Protein AF-A0A9P5AQC3-F1 (afdb_monomer_lite)

Radius of gyration: 23.46 Å; chains: 1; bounding box: 60×49×49 Å

Structure (mmCIF, N/CA/C/O backbone):
data_AF-A0A9P5AQC3-F1
#
_entry.id   AF-A0A9P5AQC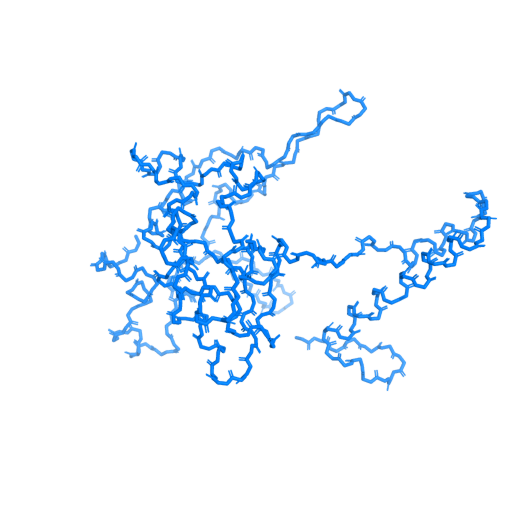3-F1
#
loop_
_atom_site.group_PDB
_atom_site.id
_atom_site.type_symbol
_atom_site.label_atom_id
_atom_site.label_alt_id
_atom_site.label_comp_id
_atom_site.label_asym_id
_atom_site.label_entity_id
_atom_site.label_seq_id
_atom_site.pdbx_PDB_ins_code
_atom_site.Cartn_x
_atom_site.Cartn_y
_atom_site.Cartn_z
_atom_site.occupancy
_atom_site.B_iso_or_equiv
_atom_site.auth_seq_id
_atom_site.auth_comp_id
_atom_site.auth_asym_id
_atom_site.auth_atom_id
_atom_site.pdbx_PDB_model_num
ATOM 1 N N . MET A 1 1 ? 12.345 19.365 4.066 1.00 38.75 1 MET A N 1
ATOM 2 C CA . MET A 1 1 ? 12.654 19.236 2.627 1.00 38.75 1 MET A CA 1
ATOM 3 C C . MET A 1 1 ? 13.799 20.186 2.323 1.00 38.75 1 MET A C 1
ATOM 5 O O . MET A 1 1 ? 13.574 21.384 2.203 1.00 38.75 1 MET A O 1
ATOM 9 N N . GLN A 1 2 ? 15.029 19.683 2.358 1.00 30.75 2 GLN A N 1
ATOM 10 C CA . GLN A 1 2 ? 16.230 20.489 2.152 1.00 30.75 2 GLN A CA 1
ATOM 11 C C . GLN A 1 2 ? 16.646 20.327 0.689 1.00 30.75 2 GLN A C 1
ATOM 13 O O . GLN A 1 2 ? 16.737 19.207 0.195 1.00 30.75 2 GLN A O 1
ATOM 18 N N . ARG A 1 3 ? 16.784 21.454 -0.011 1.00 37.16 3 ARG A N 1
ATOM 19 C CA . ARG A 1 3 ? 17.105 21.517 -1.439 1.00 37.16 3 ARG A CA 1
ATOM 20 C C . ARG A 1 3 ? 18.548 21.051 -1.638 1.00 37.16 3 ARG A C 1
ATOM 22 O O . ARG A 1 3 ? 19.462 21.715 -1.155 1.00 37.16 3 ARG A O 1
ATOM 29 N N . GLY A 1 4 ? 18.742 19.920 -2.311 1.00 35.59 4 GLY A N 1
ATOM 30 C CA . GLY A 1 4 ? 20.059 19.510 -2.790 1.00 35.59 4 GLY A CA 1
ATOM 31 C C . GLY A 1 4 ? 20.468 20.422 -3.942 1.00 35.59 4 GLY A C 1
ATOM 32 O O . GLY A 1 4 ? 19.729 20.551 -4.912 1.00 35.59 4 GLY A O 1
ATOM 33 N N . LEU A 1 5 ? 21.601 21.107 -3.805 1.00 37.06 5 LEU A N 1
ATOM 34 C CA . LEU A 1 5 ? 22.204 21.902 -4.869 1.00 37.06 5 LEU A CA 1
ATOM 35 C C . LEU A 1 5 ? 23.283 21.057 -5.540 1.00 37.06 5 LEU A C 1
ATOM 37 O O . LEU A 1 5 ? 24.304 20.773 -4.918 1.00 37.06 5 LEU A O 1
ATOM 41 N N . VAL A 1 6 ? 23.097 20.738 -6.818 1.00 43.44 6 VAL A N 1
ATOM 42 C CA . VAL A 1 6 ? 24.205 20.412 -7.720 1.00 43.44 6 VAL A CA 1
ATOM 43 C C . VAL A 1 6 ? 24.248 21.523 -8.772 1.00 43.44 6 VAL A C 1
ATOM 45 O O . VAL A 1 6 ? 23.290 21.756 -9.501 1.00 43.44 6 VAL A O 1
ATOM 48 N N . ASN A 1 7 ? 25.345 22.286 -8.795 1.00 48.19 7 ASN A N 1
ATOM 49 C CA . ASN A 1 7 ? 25.661 23.301 -9.814 1.00 48.19 7 ASN A CA 1
ATOM 50 C C . ASN A 1 7 ? 24.643 24.437 -10.046 1.00 48.19 7 ASN A C 1
ATOM 52 O O . ASN A 1 7 ? 24.565 24.981 -11.148 1.00 48.19 7 ASN A O 1
ATOM 56 N N . GLY A 1 8 ? 23.892 24.848 -9.020 1.00 48.72 8 GLY A N 1
ATOM 57 C CA . GLY A 1 8 ? 23.079 26.072 -9.085 1.00 48.72 8 GLY A CA 1
ATOM 58 C C . GLY A 1 8 ? 21.932 26.033 -10.102 1.00 48.72 8 GLY A C 1
ATOM 59 O O . GLY A 1 8 ? 21.366 27.078 -10.417 1.00 48.72 8 GLY A O 1
ATOM 60 N N . LYS A 1 9 ? 21.575 24.846 -10.604 1.00 50.59 9 LYS A N 1
ATOM 61 C CA . LYS A 1 9 ? 20.299 24.603 -11.274 1.00 50.59 9 LYS A CA 1
ATOM 62 C C . LYS A 1 9 ? 19.355 23.994 -10.248 1.00 50.59 9 LYS A C 1
ATOM 64 O O . LYS A 1 9 ? 19.740 23.072 -9.534 1.00 50.59 9 LYS A O 1
ATOM 69 N N . ASP A 1 10 ? 18.150 24.543 -10.143 1.00 52.88 10 ASP A N 1
ATOM 70 C CA . ASP A 1 10 ? 17.102 23.991 -9.289 1.00 52.88 10 ASP A CA 1
ATOM 71 C C . ASP A 1 10 ? 16.848 22.533 -9.698 1.00 52.88 10 ASP A C 1
ATOM 73 O O . ASP A 1 10 ? 16.264 22.268 -10.749 1.00 52.88 10 ASP A O 1
ATOM 77 N N . LEU A 1 11 ? 17.307 21.578 -8.883 1.00 51.78 11 LEU A N 1
ATOM 78 C CA . LEU A 1 11 ? 16.889 20.188 -9.010 1.00 51.78 11 LEU A CA 1
ATOM 79 C C . LEU A 1 11 ? 15.392 20.149 -8.689 1.00 51.78 11 LEU A C 1
ATOM 81 O O . LEU A 1 11 ? 14.955 20.371 -7.557 1.00 51.78 11 LEU A O 1
ATOM 85 N N . TYR A 1 12 ? 14.599 19.986 -9.743 1.00 58.97 12 TYR A N 1
ATOM 86 C CA . TYR A 1 12 ? 13.145 19.974 -9.716 1.00 58.97 12 TYR A CA 1
ATOM 87 C C . TYR A 1 12 ? 12.631 18.839 -8.822 1.00 58.97 12 TYR A C 1
ATOM 89 O O . TYR A 1 12 ? 12.563 17.701 -9.263 1.00 58.97 12 TYR A O 1
ATOM 97 N N . SER A 1 13 ? 12.177 19.151 -7.603 1.00 77.12 13 SER A N 1
ATOM 98 C CA . SER A 1 13 ? 11.573 18.203 -6.640 1.00 77.12 13 SER A CA 1
ATOM 99 C C . SER A 1 13 ? 12.451 16.993 -6.259 1.00 77.12 13 SER A C 1
ATOM 101 O O . SER A 1 13 ? 13.473 16.701 -6.869 1.00 77.12 13 SER A O 1
ATOM 103 N N . ASP A 1 14 ? 12.055 16.274 -5.213 1.00 82.56 14 ASP A N 1
ATOM 104 C CA . ASP A 1 14 ? 12.635 14.972 -4.859 1.00 82.56 14 ASP A CA 1
ATOM 105 C C . ASP A 1 14 ? 12.539 13.963 -6.015 1.00 82.56 14 ASP A C 1
ATOM 107 O O . ASP A 1 14 ? 13.479 13.208 -6.253 1.00 82.56 14 ASP A O 1
ATOM 111 N N . GLN A 1 15 ? 11.456 14.010 -6.796 1.00 83.06 15 GLN A N 1
ATOM 112 C CA . GLN A 1 15 ? 11.284 13.178 -7.988 1.00 83.06 15 GLN A CA 1
ATOM 113 C C . GLN A 1 15 ? 12.374 13.413 -9.042 1.00 83.06 15 GLN A C 1
ATOM 115 O O . GLN A 1 15 ? 12.844 12.453 -9.645 1.00 83.06 15 GLN A O 1
ATOM 120 N N . GLY A 1 16 ? 12.803 14.662 -9.255 1.00 84.69 16 GLY A N 1
ATOM 121 C CA . GLY A 1 16 ? 13.854 14.977 -10.226 1.00 84.69 16 GLY A CA 1
ATOM 122 C C . GLY A 1 16 ? 15.214 14.429 -9.811 1.00 84.69 16 GLY A C 1
ATOM 123 O O . GLY A 1 16 ? 15.943 13.929 -10.661 1.00 84.69 16 GLY A O 1
ATOM 124 N N . ILE A 1 17 ? 15.514 14.438 -8.508 1.00 87.50 17 ILE A N 1
ATOM 125 C CA . ILE A 1 17 ? 16.744 13.842 -7.967 1.00 87.50 17 ILE A CA 1
ATOM 126 C C . ILE A 1 17 ? 16.773 12.336 -8.255 1.00 87.50 17 ILE A C 1
ATOM 128 O O . ILE A 1 17 ? 17.757 11.824 -8.781 1.00 87.50 17 ILE A O 1
ATOM 132 N N . PHE A 1 18 ? 15.685 11.615 -7.962 1.00 89.56 18 PHE A N 1
ATOM 133 C CA . PHE A 1 18 ? 15.623 10.176 -8.243 1.00 89.56 18 PHE A CA 1
ATOM 134 C C . PHE A 1 18 ? 15.619 9.859 -9.742 1.00 89.56 18 PHE A C 1
ATOM 136 O O . PHE A 1 18 ? 16.191 8.847 -10.148 1.00 89.56 18 PHE A O 1
ATOM 143 N N . ALA A 1 19 ? 15.016 10.718 -10.568 1.00 89.31 19 ALA A N 1
ATOM 144 C CA . ALA A 1 19 ? 15.048 10.567 -12.018 1.00 89.31 19 ALA A CA 1
ATOM 145 C C . ALA A 1 19 ? 16.473 10.707 -12.578 1.00 89.31 19 ALA A C 1
ATOM 147 O O . ALA A 1 19 ? 16.850 9.940 -13.461 1.00 89.31 19 ALA A O 1
ATOM 148 N N . GLU A 1 20 ? 17.268 11.642 -12.051 1.00 89.62 20 GLU A N 1
ATOM 149 C CA . GLU A 1 20 ? 18.675 11.813 -12.428 1.00 89.62 20 GLU A CA 1
ATOM 150 C C . GLU A 1 20 ? 19.511 10.594 -12.027 1.00 89.62 20 GLU A C 1
ATOM 152 O O . GLU A 1 20 ? 20.143 9.996 -12.895 1.00 89.62 20 GLU A O 1
ATOM 157 N N . ILE A 1 21 ? 19.409 10.142 -10.770 1.00 91.56 21 ILE A N 1
ATOM 158 C CA . ILE A 1 21 ? 20.105 8.936 -10.282 1.00 91.56 21 ILE A CA 1
ATOM 159 C C . ILE A 1 21 ? 19.787 7.721 -11.166 1.00 91.56 21 ILE A C 1
ATOM 161 O O . ILE A 1 21 ? 20.685 6.986 -11.581 1.00 91.56 21 ILE A O 1
ATOM 165 N N . PHE A 1 22 ? 18.506 7.507 -11.486 1.00 93.44 22 PHE A N 1
ATOM 166 C CA . PHE A 1 22 ? 18.095 6.401 -12.349 1.00 93.44 22 PHE A CA 1
ATOM 167 C C . PHE A 1 22 ? 18.656 6.544 -13.772 1.00 93.44 22 PHE A C 1
ATOM 169 O O . PHE A 1 22 ? 19.142 5.568 -14.346 1.00 93.44 22 PHE A O 1
ATOM 176 N N . ALA A 1 23 ? 18.627 7.752 -14.342 1.00 92.94 23 ALA A N 1
ATOM 177 C CA . ALA A 1 23 ? 19.137 8.010 -15.683 1.00 92.94 23 ALA A CA 1
ATOM 178 C C . ALA A 1 23 ? 20.654 7.790 -15.783 1.00 92.94 23 ALA A C 1
ATOM 180 O O . ALA A 1 23 ? 21.109 7.133 -16.721 1.00 92.94 23 ALA A O 1
ATOM 181 N N . GLU A 1 24 ? 21.434 8.301 -14.829 1.00 93.38 24 GLU A N 1
ATOM 182 C CA . GLU A 1 24 ? 22.888 8.115 -14.784 1.00 93.38 24 GLU A CA 1
ATOM 183 C C . GLU A 1 24 ? 23.258 6.629 -14.687 1.00 93.38 24 GLU A C 1
ATOM 185 O O . GLU A 1 24 ? 24.080 6.141 -15.471 1.00 93.38 24 GLU A O 1
ATOM 190 N N . GLN A 1 25 ? 22.572 5.882 -13.816 1.00 94.69 25 GLN A N 1
ATOM 191 C CA . GLN A 1 25 ? 22.734 4.434 -13.704 1.00 94.69 25 GLN A CA 1
ATOM 192 C C . GLN A 1 25 ? 22.411 3.706 -15.017 1.00 94.69 25 GLN A C 1
ATOM 194 O O . GLN A 1 25 ? 23.167 2.833 -15.445 1.00 94.69 25 GLN A O 1
ATOM 199 N N . GLU A 1 26 ? 21.306 4.034 -15.693 1.00 94.88 26 GLU A N 1
ATOM 200 C CA . GLU A 1 26 ? 20.937 3.356 -16.944 1.00 94.88 26 GLU A CA 1
ATOM 201 C C . GLU A 1 26 ? 21.862 3.715 -18.115 1.00 94.88 26 GLU A C 1
ATOM 203 O O . GLU A 1 26 ? 22.153 2.857 -18.958 1.00 94.88 26 GLU A O 1
ATOM 208 N N . ILE A 1 27 ? 22.394 4.942 -18.153 1.00 93.56 27 ILE A N 1
ATOM 209 C CA . ILE A 1 27 ? 23.450 5.328 -19.099 1.00 93.56 27 ILE A CA 1
ATOM 210 C C . ILE A 1 27 ? 24.692 4.461 -18.872 1.00 93.56 27 ILE A C 1
ATOM 212 O O . ILE A 1 27 ? 25.219 3.897 -19.837 1.00 93.56 27 ILE A O 1
ATOM 216 N N . TRP A 1 28 ? 25.116 4.303 -17.616 1.00 92.50 28 TRP A N 1
ATOM 217 C CA . TRP A 1 28 ? 26.237 3.445 -17.239 1.00 92.50 28 TRP A CA 1
ATOM 218 C C . TRP A 1 28 ? 25.998 1.975 -17.610 1.00 92.50 28 TRP A C 1
ATOM 220 O O . TRP A 1 28 ? 26.812 1.367 -18.308 1.00 92.50 28 TRP A O 1
ATOM 230 N N . ARG A 1 29 ? 24.844 1.403 -17.245 1.00 92.31 29 ARG A N 1
ATOM 231 C CA . ARG A 1 29 ? 24.478 0.015 -17.583 1.00 92.31 29 ARG A CA 1
ATOM 232 C C . ARG A 1 29 ? 24.427 -0.228 -19.089 1.00 92.31 29 ARG A C 1
ATOM 234 O O . ARG A 1 29 ? 24.832 -1.296 -19.548 1.00 92.31 29 ARG A O 1
ATOM 241 N N . ARG A 1 30 ? 23.939 0.735 -19.878 1.00 92.75 30 ARG A N 1
ATOM 242 C CA . ARG A 1 30 ? 23.967 0.646 -21.345 1.00 92.75 30 ARG A CA 1
ATOM 243 C C . ARG A 1 30 ? 25.399 0.637 -21.868 1.00 92.75 30 ARG A C 1
ATOM 245 O O . ARG A 1 30 ? 25.725 -0.242 -22.659 1.00 92.75 30 ARG A O 1
ATOM 252 N N . TRP A 1 31 ? 26.248 1.546 -21.388 1.00 90.88 31 TRP A N 1
ATOM 253 C CA . TRP A 1 31 ? 27.660 1.573 -21.768 1.00 90.88 31 TRP A CA 1
ATOM 254 C C . TRP A 1 31 ? 28.350 0.235 -21.459 1.00 90.88 31 TRP A C 1
ATOM 256 O O . TRP A 1 31 ? 29.049 -0.303 -22.314 1.00 90.88 31 TRP A O 1
ATOM 266 N N . LEU A 1 32 ? 28.073 -0.372 -20.300 1.00 89.94 32 LEU A N 1
ATOM 267 C CA . LEU A 1 32 ? 28.586 -1.701 -19.948 1.00 89.94 32 LEU A CA 1
ATOM 268 C C . LEU A 1 32 ? 28.126 -2.822 -20.885 1.00 89.94 32 LEU A C 1
ATOM 270 O O . LEU A 1 32 ? 28.884 -3.757 -21.121 1.00 89.94 32 LEU A O 1
ATOM 274 N N . ARG A 1 33 ? 26.895 -2.763 -21.406 1.00 89.44 33 ARG A N 1
ATOM 275 C CA . ARG A 1 33 ? 26.392 -3.760 -22.367 1.00 89.44 33 ARG A CA 1
ATOM 276 C C . ARG A 1 33 ? 27.048 -3.626 -23.740 1.00 89.44 33 ARG A C 1
ATOM 278 O O . ARG A 1 33 ? 27.231 -4.626 -24.424 1.00 89.44 33 ARG A O 1
ATOM 285 N N . GLU A 1 34 ? 27.376 -2.403 -24.143 1.00 89.50 34 GLU A N 1
ATOM 286 C CA . GLU A 1 34 ? 27.960 -2.097 -25.455 1.00 89.50 34 GLU A CA 1
ATOM 287 C C . GLU A 1 34 ? 29.480 -2.308 -25.497 1.00 89.50 34 GLU A C 1
ATOM 289 O O . GLU A 1 34 ? 30.046 -2.515 -26.570 1.00 89.50 34 GLU A O 1
ATOM 294 N N . ASN A 1 35 ? 30.147 -2.289 -24.342 1.00 84.38 35 ASN A N 1
ATOM 295 C CA . ASN A 1 35 ? 31.597 -2.399 -24.242 1.00 84.38 35 ASN A CA 1
ATOM 296 C C . ASN A 1 35 ? 32.004 -3.727 -23.591 1.00 84.38 35 ASN A C 1
ATOM 298 O O . ASN A 1 35 ? 31.508 -4.105 -22.534 1.00 84.38 35 ASN A O 1
ATOM 302 N N . ILE A 1 36 ? 32.970 -4.433 -24.184 1.00 75.00 36 ILE A N 1
ATOM 303 C CA . ILE A 1 36 ? 33.607 -5.586 -23.532 1.00 75.00 36 ILE A CA 1
ATOM 304 C C . ILE A 1 36 ? 34.567 -5.038 -22.471 1.00 75.00 36 ILE A C 1
ATOM 306 O O . ILE A 1 36 ? 35.721 -4.729 -22.769 1.00 75.00 36 ILE A O 1
ATOM 310 N N . VAL A 1 37 ? 34.090 -4.880 -21.236 1.00 73.81 37 VAL A N 1
ATOM 311 C CA . VAL A 1 37 ? 34.895 -4.309 -20.147 1.00 73.81 37 VAL A CA 1
ATOM 312 C C . VAL A 1 37 ? 35.571 -5.405 -19.326 1.00 73.81 37 VAL A C 1
ATOM 314 O O . VAL A 1 37 ? 34.938 -6.353 -18.858 1.00 73.81 37 VAL A O 1
ATOM 317 N N . SER A 1 38 ? 36.881 -5.266 -19.116 1.00 73.44 38 SER A N 1
ATOM 318 C CA . SER A 1 38 ? 37.618 -6.104 -18.172 1.00 73.44 38 SER A CA 1
ATOM 319 C C . SER A 1 38 ? 37.330 -5.646 -16.745 1.00 73.44 38 SER A C 1
ATOM 321 O O . SER A 1 38 ? 37.750 -4.564 -16.346 1.00 73.44 38 SER A O 1
ATOM 323 N N . ARG A 1 39 ? 36.716 -6.511 -15.930 1.00 70.50 39 ARG A N 1
ATOM 324 C CA . ARG A 1 39 ? 36.501 -6.283 -14.483 1.00 70.50 39 ARG A CA 1
ATOM 325 C C . ARG A 1 39 ? 37.794 -6.156 -13.655 1.00 70.50 39 ARG A C 1
ATOM 327 O O . ARG A 1 39 ? 37.731 -6.083 -12.439 1.00 70.50 39 ARG A O 1
ATOM 334 N N . LYS A 1 40 ? 38.975 -6.215 -14.282 1.00 73.62 40 LYS A N 1
ATOM 335 C CA . LYS A 1 40 ? 40.278 -6.014 -13.620 1.00 73.62 40 LYS A CA 1
ATOM 336 C C . LYS A 1 40 ? 40.786 -4.572 -13.724 1.00 73.62 40 LYS A C 1
ATOM 338 O O . LYS A 1 40 ? 41.859 -4.277 -13.201 1.00 73.62 40 LYS A O 1
ATOM 343 N N . ASP A 1 41 ? 40.073 -3.705 -14.440 1.00 79.00 41 ASP A N 1
ATOM 344 C CA . ASP A 1 41 ? 40.413 -2.291 -14.550 1.00 79.00 41 ASP A CA 1
ATOM 345 C C . ASP A 1 41 ? 39.931 -1.531 -13.307 1.00 79.00 41 ASP A C 1
ATOM 347 O O . ASP A 1 41 ? 38.750 -1.545 -12.981 1.00 79.00 41 ASP A O 1
ATOM 351 N N . LYS A 1 42 ? 40.833 -0.827 -12.621 1.00 78.19 42 LYS A N 1
ATOM 352 C CA . LYS A 1 42 ? 40.477 -0.031 -11.436 1.00 78.19 42 LYS A CA 1
ATOM 353 C C . LYS A 1 42 ? 39.516 1.117 -11.755 1.00 78.19 42 LYS A C 1
ATOM 355 O O . LYS A 1 42 ? 38.791 1.557 -10.870 1.00 78.19 42 LYS A O 1
ATOM 360 N N . SER A 1 43 ? 39.521 1.619 -12.991 1.00 79.81 43 SER A N 1
ATOM 361 C CA . SER A 1 43 ? 38.566 2.644 -13.420 1.00 79.81 43 SER A CA 1
ATOM 362 C C . SER A 1 43 ? 37.141 2.097 -13.491 1.00 79.81 43 SER A C 1
ATOM 364 O O . SER A 1 43 ? 36.207 2.829 -13.177 1.00 79.81 43 SER A O 1
ATOM 366 N N . PHE A 1 44 ? 36.976 0.805 -13.804 1.00 84.62 44 PHE A N 1
ATOM 367 C CA . PHE A 1 44 ? 35.678 0.140 -13.745 1.00 84.62 44 PHE A CA 1
ATOM 368 C C . PHE A 1 44 ? 35.138 0.137 -12.317 1.00 84.62 44 PHE A C 1
ATOM 370 O O . PHE A 1 44 ? 33.994 0.525 -12.135 1.00 84.62 44 PHE A O 1
ATOM 377 N N . ASP A 1 45 ? 35.941 -0.232 -11.314 1.00 83.38 45 ASP A N 1
ATOM 378 C CA . ASP A 1 45 ? 35.470 -0.306 -9.922 1.00 83.38 45 ASP A CA 1
ATOM 379 C C . ASP A 1 45 ? 34.975 1.053 -9.403 1.00 83.38 45 ASP A C 1
ATOM 381 O O . ASP A 1 45 ? 33.932 1.125 -8.755 1.00 83.38 45 ASP A O 1
ATOM 385 N N . VAL A 1 46 ? 35.687 2.138 -9.732 1.00 83.44 46 VAL A N 1
ATOM 386 C CA . VAL A 1 46 ? 35.289 3.505 -9.356 1.00 83.44 46 VAL A CA 1
ATOM 387 C C . VAL A 1 46 ? 33.997 3.908 -10.065 1.00 83.44 46 VAL A C 1
ATOM 389 O O . VAL A 1 46 ? 33.024 4.261 -9.409 1.00 83.44 46 VAL A O 1
ATOM 392 N N . MET A 1 47 ? 33.947 3.786 -11.395 1.00 84.75 47 MET A N 1
ATOM 393 C CA . MET A 1 47 ? 32.753 4.151 -12.167 1.00 84.75 47 MET A CA 1
ATOM 394 C C . MET A 1 47 ? 31.541 3.292 -11.791 1.00 84.75 47 MET A C 1
ATOM 396 O O . MET A 1 47 ? 30.420 3.784 -11.742 1.00 84.75 47 MET A O 1
ATOM 400 N N . HIS A 1 48 ? 31.758 2.011 -11.497 1.00 87.38 48 HIS A N 1
ATOM 401 C CA . HIS A 1 48 ? 30.701 1.114 -11.061 1.00 87.38 48 HIS A CA 1
ATOM 402 C C . HIS A 1 48 ? 30.161 1.531 -9.693 1.00 87.38 48 HIS A C 1
ATOM 404 O O . HIS A 1 48 ? 28.951 1.609 -9.536 1.00 87.38 48 HIS A O 1
ATOM 410 N N . SER A 1 49 ? 31.030 1.867 -8.736 1.00 86.88 49 SER A N 1
ATOM 411 C CA . SER A 1 49 ? 30.611 2.363 -7.419 1.00 86.88 49 SER A CA 1
ATOM 412 C C . SER A 1 49 ? 29.868 3.702 -7.482 1.00 86.88 49 SER A C 1
ATOM 414 O O . SER A 1 49 ? 29.007 3.945 -6.641 1.00 86.88 49 SER A O 1
ATOM 416 N N . ASP A 1 50 ? 30.207 4.568 -8.438 1.00 88.88 50 ASP A N 1
ATOM 417 C CA . ASP A 1 50 ? 29.622 5.909 -8.555 1.00 88.88 50 ASP A CA 1
ATOM 418 C C . ASP A 1 50 ? 28.295 5.923 -9.332 1.00 88.88 50 ASP A C 1
ATOM 420 O O . ASP A 1 50 ? 27.537 6.885 -9.225 1.00 88.88 50 ASP A O 1
ATOM 424 N N . PHE A 1 51 ? 28.002 4.883 -10.122 1.00 91.75 51 PHE A N 1
ATOM 425 C CA . PHE A 1 51 ? 26.829 4.862 -11.003 1.00 91.75 51 PHE A CA 1
ATOM 426 C C . PHE A 1 51 ? 25.927 3.630 -10.860 1.00 91.75 51 PHE A C 1
ATOM 428 O O . PHE A 1 51 ? 24.820 3.650 -11.389 1.00 91.75 51 PHE A O 1
ATOM 435 N N . GLU A 1 52 ? 26.329 2.562 -10.165 1.00 92.62 52 GLU A N 1
ATOM 436 C CA . GLU A 1 52 ? 25.467 1.402 -9.891 1.00 92.62 52 GLU A CA 1
ATOM 437 C C . GLU A 1 52 ? 24.890 1.475 -8.472 1.00 92.62 52 GLU A C 1
ATOM 439 O O . GLU A 1 52 ? 25.533 1.110 -7.491 1.00 92.62 52 GLU A O 1
ATOM 444 N N . TYR A 1 53 ? 23.636 1.920 -8.379 1.00 91.69 53 TYR A N 1
ATOM 445 C CA . TYR A 1 53 ? 22.912 2.090 -7.117 1.00 91.69 53 TYR A CA 1
ATOM 446 C C . TYR A 1 53 ? 21.906 0.967 -6.846 1.00 91.69 53 TYR A C 1
ATOM 448 O O . TYR A 1 53 ? 21.202 1.001 -5.836 1.00 91.69 53 TYR A O 1
ATOM 456 N N . HIS A 1 54 ? 21.796 -0.009 -7.753 1.00 91.19 54 HIS A N 1
ATOM 457 C CA . HIS A 1 54 ? 20.786 -1.064 -7.722 1.00 91.19 54 HIS A CA 1
ATOM 458 C C . HIS A 1 54 ? 19.343 -0.536 -7.655 1.00 91.19 54 HIS A C 1
ATOM 460 O O . HIS A 1 54 ? 18.444 -1.207 -7.149 1.00 91.19 54 HIS A O 1
ATOM 466 N N . VAL A 1 55 ? 19.103 0.655 -8.210 1.00 92.00 55 VAL A N 1
ATOM 467 C CA . VAL A 1 55 ? 17.762 1.240 -8.313 1.00 92.00 55 VAL A CA 1
ATOM 468 C C . VAL A 1 55 ? 17.032 0.619 -9.505 1.00 92.00 55 VAL A C 1
ATOM 470 O O . VAL A 1 55 ? 17.625 0.364 -10.557 1.00 92.00 55 VAL A O 1
ATOM 473 N N . GLY A 1 56 ? 15.736 0.365 -9.352 1.00 91.44 56 GLY A N 1
ATOM 474 C CA . GLY A 1 56 ? 14.871 -0.164 -10.402 1.00 91.44 56 GLY A CA 1
ATOM 475 C C . GLY A 1 56 ? 13.498 0.497 -10.384 1.00 91.44 56 GLY A C 1
ATOM 476 O O . GLY A 1 56 ? 13.154 1.203 -9.436 1.00 91.44 56 GLY A O 1
ATOM 477 N N . LEU A 1 57 ? 12.725 0.255 -11.442 1.00 91.88 57 LEU A N 1
ATOM 478 C CA . LEU A 1 57 ? 11.328 0.670 -11.541 1.00 91.88 57 LEU A CA 1
ATOM 479 C C . LEU A 1 57 ? 10.417 -0.553 -11.428 1.00 91.88 57 LEU A C 1
ATOM 481 O O . LEU A 1 57 ? 10.723 -1.617 -11.969 1.00 91.88 57 LEU A O 1
ATOM 485 N N . ASP A 1 58 ? 9.286 -0.375 -10.754 1.00 93.44 58 ASP A N 1
ATOM 486 C CA . ASP A 1 58 ? 8.215 -1.367 -10.681 1.00 93.44 58 ASP A CA 1
ATOM 487 C C . ASP A 1 58 ? 7.353 -1.299 -11.949 1.00 93.44 58 ASP A C 1
ATOM 489 O O . ASP A 1 58 ? 6.285 -0.695 -11.975 1.00 93.44 58 ASP A O 1
ATOM 493 N N . TYR A 1 59 ? 7.865 -1.870 -13.041 1.00 91.25 59 TYR A N 1
ATOM 494 C CA . TYR A 1 59 ? 7.218 -1.799 -14.358 1.00 91.25 59 TYR A CA 1
ATOM 495 C C . TYR A 1 59 ? 5.854 -2.491 -14.426 1.00 91.25 59 TYR A C 1
ATOM 497 O O . TYR A 1 59 ? 5.058 -2.156 -15.298 1.00 91.25 59 TYR A O 1
ATOM 505 N N . PHE A 1 60 ? 5.600 -3.454 -13.539 1.00 91.38 60 PHE A N 1
ATOM 506 C CA . PHE A 1 60 ? 4.354 -4.220 -13.505 1.00 91.38 60 PHE A CA 1
ATOM 507 C C . PHE A 1 60 ? 3.395 -3.736 -12.415 1.00 91.38 60 PHE A C 1
ATOM 509 O O . PHE A 1 60 ? 2.321 -4.306 -12.276 1.00 91.38 60 PHE A O 1
ATOM 516 N N . GLN A 1 61 ? 3.770 -2.690 -11.666 1.00 92.19 61 GLN A N 1
ATOM 517 C CA . GLN A 1 61 ? 2.955 -2.104 -10.599 1.00 92.19 61 GLN A CA 1
ATOM 518 C C . GLN A 1 61 ? 2.560 -3.126 -9.514 1.00 92.19 61 GLN A C 1
ATOM 520 O O . GLN A 1 61 ? 1.516 -2.990 -8.883 1.00 92.19 61 GLN A O 1
ATOM 525 N N . ASN A 1 62 ? 3.383 -4.153 -9.272 1.00 90.88 62 ASN A N 1
ATOM 526 C CA . ASN A 1 62 ? 3.082 -5.198 -8.281 1.00 90.88 62 ASN A CA 1
ATOM 527 C C . ASN A 1 62 ? 3.321 -4.719 -6.840 1.00 90.88 62 ASN A C 1
ATOM 529 O O . ASN A 1 62 ? 2.789 -5.281 -5.886 1.00 90.88 62 ASN A O 1
ATOM 533 N N . LEU A 1 63 ? 4.132 -3.678 -6.653 1.00 91.94 63 LEU A N 1
ATOM 534 C CA . LEU A 1 63 ? 4.418 -3.093 -5.347 1.00 91.94 63 LEU A CA 1
ATOM 535 C C . LEU A 1 63 ? 3.691 -1.762 -5.170 1.00 91.94 63 LEU A C 1
ATOM 537 O O . LEU A 1 63 ? 3.094 -1.529 -4.117 1.00 91.94 63 LEU A O 1
ATOM 541 N N . PHE A 1 64 ? 3.737 -0.892 -6.182 1.00 91.75 64 PHE A N 1
ATOM 542 C CA . PHE A 1 64 ? 3.216 0.470 -6.098 1.00 91.75 64 PHE A CA 1
ATOM 543 C C . PHE A 1 64 ? 2.443 0.859 -7.358 1.00 91.75 64 PHE A C 1
ATOM 545 O O . PHE A 1 64 ? 2.998 0.844 -8.453 1.00 91.75 64 PHE A O 1
ATOM 552 N N . ILE A 1 65 ? 1.212 1.352 -7.184 1.00 92.44 65 ILE A N 1
ATOM 553 C CA . ILE A 1 65 ? 0.453 1.987 -8.269 1.00 92.44 65 ILE A CA 1
ATOM 554 C C . ILE A 1 65 ? 0.203 3.480 -7.991 1.00 92.44 65 ILE A C 1
ATOM 556 O O . ILE A 1 65 ? -0.418 3.844 -6.982 1.00 92.44 65 ILE A O 1
ATOM 560 N N . PRO A 1 66 ? 0.691 4.397 -8.844 1.00 90.56 66 PRO A N 1
ATOM 561 C CA . PRO A 1 66 ? 0.326 5.802 -8.785 1.00 90.56 66 PRO A CA 1
ATOM 562 C C . PRO A 1 66 ? -0.944 6.058 -9.602 1.00 90.56 66 PRO A C 1
ATOM 564 O O . PRO A 1 66 ? -0.909 6.122 -10.816 1.00 90.56 66 PRO A O 1
ATOM 567 N N . THR A 1 67 ? -2.059 6.346 -8.936 1.00 89.88 67 THR A N 1
ATOM 568 C CA . THR A 1 67 ? -3.368 6.535 -9.613 1.00 89.88 67 THR A CA 1
ATOM 569 C C . THR A 1 67 ? -3.508 7.821 -10.448 1.00 89.88 67 THR A C 1
ATOM 571 O O . THR A 1 67 ? -4.613 8.181 -10.841 1.00 89.88 67 THR A O 1
ATOM 574 N N . VAL A 1 68 ? -2.429 8.577 -10.678 1.00 88.19 68 VAL A N 1
ATOM 575 C CA . VAL A 1 68 ? -2.474 9.758 -11.557 1.00 88.19 68 VAL A CA 1
ATOM 576 C C . VAL A 1 68 ? -2.536 9.285 -13.008 1.00 88.19 68 VAL A C 1
ATOM 578 O O . VAL A 1 68 ? -1.673 8.524 -13.420 1.00 88.19 68 VAL A O 1
ATOM 581 N N . PHE A 1 69 ? -3.541 9.735 -13.763 1.00 86.88 69 PHE A N 1
ATOM 582 C CA . PHE A 1 69 ? -3.912 9.220 -15.095 1.00 86.88 69 PHE A CA 1
ATOM 583 C C . PHE A 1 69 ? -4.522 7.810 -15.134 1.00 86.88 69 PHE A C 1
ATOM 585 O O . PHE A 1 69 ? -4.970 7.400 -16.198 1.00 86.88 69 PHE A O 1
ATOM 592 N N . GLU A 1 70 ? -4.612 7.131 -13.992 1.00 89.38 70 GLU A N 1
ATOM 593 C CA . GLU A 1 70 ? -5.232 5.807 -13.818 1.00 89.38 70 GLU A CA 1
ATOM 594 C C . GLU A 1 70 ? -6.351 5.914 -12.762 1.00 89.38 70 GLU A C 1
ATOM 596 O O . GLU A 1 70 ? -6.566 5.049 -11.911 1.00 89.38 70 GLU A O 1
ATOM 601 N N . GLU A 1 71 ? -7.050 7.057 -12.724 1.00 89.81 71 GLU A N 1
ATOM 602 C CA . GLU A 1 71 ? -8.001 7.344 -11.651 1.00 89.81 71 GLU A CA 1
ATOM 603 C C . GLU A 1 71 ? -9.213 6.412 -11.661 1.00 89.81 71 GLU A C 1
ATOM 605 O O . GLU A 1 71 ? -9.930 6.356 -10.668 1.00 89.81 71 GLU A O 1
ATOM 610 N N . GLN A 1 72 ? -9.534 5.739 -12.756 1.00 90.25 72 GLN A N 1
ATOM 611 C CA . GLN A 1 72 ? -10.757 4.932 -12.860 1.00 90.25 72 GLN A CA 1
ATOM 612 C C . GLN A 1 72 ? -10.468 3.438 -13.012 1.00 90.25 72 GLN A C 1
ATOM 614 O O . GLN A 1 72 ? -11.407 2.638 -12.962 1.00 90.25 72 GLN A O 1
ATOM 619 N N . ASP A 1 73 ? -9.183 3.107 -13.118 1.00 93.31 73 ASP A N 1
ATOM 620 C CA . ASP A 1 73 ? -8.665 1.850 -13.643 1.00 93.31 73 ASP A CA 1
ATOM 621 C C . ASP A 1 73 ? -8.695 0.746 -12.592 1.00 93.31 73 ASP A C 1
ATOM 623 O O . ASP A 1 73 ? -8.944 -0.409 -12.926 1.00 93.31 73 ASP A O 1
ATOM 627 N N . GLY A 1 74 ? -8.556 1.106 -11.314 1.00 94.00 74 GLY A N 1
ATOM 628 C CA . GLY A 1 74 ? -8.651 0.158 -10.215 1.00 94.00 74 GLY A CA 1
ATOM 629 C C . GLY A 1 74 ? -9.812 0.378 -9.256 1.00 94.00 74 GLY A C 1
ATOM 630 O O . GLY A 1 74 ? -10.411 1.457 -9.159 1.00 94.00 74 GLY A O 1
ATOM 631 N N . GLU A 1 75 ? -10.112 -0.682 -8.515 1.00 94.81 75 GLU A N 1
ATOM 632 C CA . GLU A 1 75 ? -11.161 -0.731 -7.503 1.00 94.81 75 GLU A CA 1
ATOM 633 C C . GLU A 1 75 ? -10.726 -1.592 -6.315 1.00 94.81 75 GLU A C 1
ATOM 635 O O . GLU A 1 75 ? -9.917 -2.502 -6.466 1.00 94.81 75 GLU A O 1
ATOM 640 N N . ILE A 1 76 ? -11.277 -1.313 -5.131 1.00 95.88 76 ILE A N 1
ATOM 641 C CA . ILE A 1 76 ? -11.141 -2.214 -3.982 1.00 95.88 76 ILE A CA 1
ATOM 642 C C . ILE A 1 76 ? -12.277 -3.244 -4.006 1.00 95.88 76 ILE A C 1
ATOM 644 O O . ILE A 1 76 ? -13.441 -2.876 -3.803 1.00 95.88 76 ILE A O 1
ATOM 648 N N . ILE A 1 77 ? -11.931 -4.510 -4.252 1.00 96.25 77 ILE A N 1
ATOM 649 C CA . ILE A 1 77 ? -12.860 -5.620 -4.497 1.00 96.25 77 ILE A CA 1
ATOM 650 C C . ILE A 1 77 ? -12.271 -6.958 -4.010 1.00 96.25 77 ILE A C 1
ATOM 652 O O . ILE A 1 77 ? -11.056 -7.132 -3.977 1.00 96.25 77 ILE A O 1
ATOM 656 N N . ALA A 1 78 ? -13.130 -7.898 -3.609 1.00 96.06 78 ALA A N 1
ATOM 657 C CA . ALA A 1 78 ? -12.727 -9.284 -3.365 1.00 96.06 78 ALA A CA 1
ATOM 658 C C . ALA A 1 78 ? -12.523 -10.004 -4.704 1.00 96.06 78 ALA A C 1
ATOM 660 O O . ALA A 1 78 ? -13.365 -9.895 -5.597 1.00 96.06 78 ALA A O 1
ATOM 661 N N . LEU A 1 79 ? -11.423 -10.737 -4.856 1.00 95.81 79 LEU A N 1
ATOM 662 C CA . LEU A 1 79 ? -11.074 -11.385 -6.125 1.00 95.81 79 LEU A CA 1
ATOM 663 C C . LEU A 1 79 ? -11.942 -12.618 -6.419 1.00 95.81 79 LEU A C 1
ATOM 665 O O . LEU A 1 79 ? -12.023 -13.031 -7.572 1.00 95.81 79 LEU A O 1
ATOM 669 N N . SER A 1 80 ? -12.648 -13.145 -5.414 1.00 95.94 80 SER A N 1
ATOM 670 C CA . SER A 1 80 ? -13.716 -14.139 -5.574 1.00 95.94 80 SER A CA 1
ATOM 671 C C . SER A 1 80 ? -15.031 -13.552 -6.124 1.00 95.94 80 SER A C 1
ATOM 673 O O . SER A 1 80 ? -15.921 -14.297 -6.536 1.00 95.94 80 SER A O 1
ATOM 675 N N . ASN A 1 81 ? -15.188 -12.220 -6.179 1.00 96.31 81 ASN A N 1
ATOM 676 C CA . ASN A 1 81 ? -16.415 -11.567 -6.650 1.00 96.31 81 ASN A CA 1
ATOM 677 C C . ASN A 1 81 ? -16.460 -11.429 -8.184 1.00 96.31 81 ASN A C 1
ATOM 679 O O . ASN A 1 81 ? -16.366 -10.326 -8.730 1.00 96.31 81 ASN A O 1
ATOM 683 N N . GLU A 1 82 ? -16.667 -12.546 -8.881 1.00 96.12 82 GLU A N 1
ATOM 684 C CA . GLU A 1 82 ? -16.746 -12.598 -10.350 1.00 96.12 82 GLU A CA 1
ATOM 685 C C . GLU A 1 82 ? -17.801 -11.645 -10.934 1.00 96.12 82 GLU A C 1
ATOM 687 O O . GLU A 1 82 ? -17.567 -11.004 -11.957 1.00 96.12 82 GLU A O 1
ATOM 692 N N . THR A 1 83 ? -18.956 -11.506 -10.270 1.00 96.88 83 THR A N 1
ATOM 693 C CA . THR A 1 83 ? -20.035 -10.616 -10.735 1.00 96.88 83 THR A CA 1
ATOM 694 C C . THR A 1 83 ? -19.603 -9.153 -10.676 1.00 96.88 83 THR A C 1
ATOM 696 O O . THR A 1 83 ? -19.732 -8.438 -11.666 1.00 96.88 83 THR A O 1
ATOM 699 N N . GLY A 1 84 ? -19.025 -8.711 -9.555 1.00 96.44 84 GLY A N 1
ATOM 700 C CA . GLY A 1 84 ? -18.532 -7.340 -9.417 1.00 96.44 84 GLY A CA 1
ATOM 701 C C . GLY A 1 84 ? -17.369 -7.034 -10.365 1.00 96.44 84 GLY A C 1
ATOM 702 O O . GLY A 1 84 ? -17.287 -5.930 -10.904 1.00 96.44 84 GLY A O 1
ATOM 703 N N . ILE A 1 85 ? -16.499 -8.017 -10.622 1.00 97.69 85 ILE A N 1
ATOM 704 C CA . ILE A 1 85 ? -15.431 -7.896 -11.622 1.00 97.69 85 ILE A CA 1
ATOM 705 C C . ILE A 1 85 ? -16.032 -7.727 -13.022 1.00 97.69 85 ILE A C 1
ATOM 707 O O . ILE A 1 85 ? -15.595 -6.845 -13.765 1.00 97.69 85 ILE A O 1
ATOM 711 N N . ALA A 1 86 ? -17.043 -8.521 -13.383 1.00 97.62 86 ALA A N 1
ATOM 712 C CA . ALA A 1 86 ? -17.707 -8.429 -14.680 1.00 97.62 86 ALA A CA 1
ATOM 713 C C . ALA A 1 86 ? -18.400 -7.071 -14.881 1.00 97.62 86 ALA A C 1
ATOM 715 O O . ALA A 1 86 ? -18.158 -6.411 -15.889 1.00 97.62 86 ALA A O 1
ATOM 716 N N . GLU A 1 87 ? -19.177 -6.609 -13.897 1.00 97.69 87 GLU A N 1
ATOM 717 C CA . GLU A 1 87 ? -19.861 -5.308 -13.933 1.00 97.69 87 GLU A CA 1
ATOM 718 C C . GLU A 1 87 ? -18.870 -4.141 -14.060 1.00 97.69 87 GLU A C 1
ATOM 720 O O . GLU A 1 87 ? -19.064 -3.214 -14.853 1.00 97.69 87 GLU A O 1
ATOM 725 N N . LYS A 1 88 ? -17.769 -4.181 -13.300 1.00 97.38 88 LYS A N 1
ATOM 726 C CA . LYS A 1 88 ? -16.740 -3.140 -13.366 1.00 97.38 88 LYS A CA 1
ATOM 727 C C . LYS A 1 88 ? -16.010 -3.161 -14.710 1.00 97.38 88 LYS A C 1
ATOM 729 O O . LYS A 1 88 ? -15.795 -2.088 -15.275 1.00 97.38 88 LYS A O 1
ATOM 734 N N . SER A 1 89 ? -15.685 -4.340 -15.237 1.00 97.88 89 SER A N 1
ATOM 735 C CA . SER A 1 89 ? -15.055 -4.499 -16.556 1.00 97.88 89 SER A CA 1
ATOM 736 C C . SER A 1 89 ? -15.951 -3.949 -17.671 1.00 97.88 89 SER A C 1
ATOM 738 O O . SER A 1 89 ? -15.497 -3.139 -18.480 1.00 97.88 89 SER A O 1
ATOM 740 N N . GLU A 1 90 ? -17.250 -4.265 -17.637 1.00 98.00 90 GLU A N 1
ATOM 741 C CA . GLU A 1 90 ? -18.246 -3.712 -18.563 1.00 98.00 90 GLU A CA 1
ATOM 742 C C . GLU A 1 90 ? -18.300 -2.179 -18.481 1.00 98.00 90 GLU A C 1
ATOM 744 O O . GLU A 1 90 ? -18.260 -1.499 -19.507 1.00 98.00 90 GLU A O 1
ATOM 749 N N . SER A 1 91 ? -18.304 -1.611 -17.268 1.00 97.25 91 SER A N 1
ATOM 750 C CA . SER A 1 91 ? -18.313 -0.152 -17.075 1.00 97.25 91 SER A CA 1
ATOM 751 C C . SER A 1 91 ? -17.066 0.556 -17.626 1.00 97.25 91 SER A C 1
ATOM 753 O O . SER A 1 91 ? -17.129 1.739 -17.963 1.00 97.25 91 SER A O 1
ATOM 755 N N . LEU A 1 92 ? -15.943 -0.163 -17.720 1.00 96.81 92 LEU A N 1
ATOM 756 C CA . LEU A 1 92 ? -14.685 0.307 -18.301 1.00 96.81 92 LEU A CA 1
ATOM 757 C C . LEU A 1 92 ? -14.591 0.028 -19.811 1.00 96.81 92 LEU A C 1
ATOM 759 O O . LEU A 1 92 ? -13.658 0.497 -20.458 1.00 96.81 92 LEU A O 1
ATOM 763 N N . GLY A 1 93 ? -15.552 -0.700 -20.386 1.00 97.75 93 GLY A N 1
ATOM 764 C CA . GLY A 1 93 ? -15.548 -1.076 -21.797 1.00 97.75 93 GLY A CA 1
ATOM 765 C C . GLY A 1 93 ? -14.483 -2.116 -22.149 1.00 97.75 93 GLY A C 1
ATOM 766 O O . GLY A 1 93 ? -13.964 -2.092 -23.265 1.00 97.75 93 GLY A O 1
ATOM 767 N N . ILE A 1 94 ? -14.144 -3.003 -21.209 1.00 97.88 94 ILE A N 1
ATOM 768 C CA . ILE A 1 94 ? -13.179 -4.092 -21.400 1.00 97.88 94 ILE A CA 1
ATOM 769 C C . ILE A 1 94 ? -13.800 -5.447 -21.044 1.00 97.88 94 ILE A C 1
ATOM 771 O O . ILE A 1 94 ? -14.740 -5.528 -20.254 1.00 97.88 94 ILE A O 1
ATOM 775 N N . ASP A 1 95 ? -13.236 -6.522 -21.593 1.00 97.44 95 ASP A N 1
ATOM 776 C CA . ASP A 1 95 ? -13.536 -7.875 -21.123 1.00 97.44 95 ASP A CA 1
ATOM 777 C C . ASP A 1 95 ? -12.986 -8.078 -19.695 1.00 97.44 95 ASP A C 1
ATOM 779 O O . ASP A 1 95 ? -11.996 -7.434 -19.337 1.00 97.44 95 ASP A O 1
ATOM 783 N N . PRO A 1 96 ? -13.571 -8.964 -18.867 1.00 96.81 96 PRO A N 1
ATOM 784 C CA . PRO A 1 96 ? -13.009 -9.315 -17.562 1.00 96.81 96 PRO A CA 1
ATOM 785 C C . PRO A 1 96 ? -11.612 -9.937 -17.680 1.00 96.81 96 PRO A C 1
ATOM 787 O O . PRO A 1 96 ? -11.408 -10.883 -18.441 1.00 96.81 96 PRO A O 1
ATOM 790 N N . ARG A 1 97 ? -10.641 -9.399 -16.926 1.00 95.12 97 ARG A N 1
ATOM 791 C CA . ARG A 1 97 ? -9.218 -9.807 -16.991 1.00 95.12 97 ARG A CA 1
ATOM 792 C C . ARG A 1 97 ? -8.614 -10.237 -15.657 1.00 95.12 97 ARG A C 1
ATOM 794 O O . ARG A 1 97 ? -7.542 -10.832 -15.659 1.00 95.12 97 ARG A O 1
ATOM 801 N N . LEU A 1 98 ? -9.263 -9.905 -14.543 1.00 95.88 98 LEU A N 1
ATOM 802 C CA . LEU A 1 98 ? -8.832 -10.337 -13.216 1.00 95.88 98 LEU A CA 1
ATOM 803 C C . LEU A 1 98 ? -9.188 -11.814 -13.035 1.00 95.88 98 LEU A C 1
ATOM 805 O O . LEU A 1 98 ? -10.348 -12.184 -13.203 1.00 95.88 98 LEU A O 1
ATOM 809 N N . ASP A 1 99 ? -8.192 -12.631 -12.700 1.00 90.56 99 ASP A N 1
ATOM 810 C CA . ASP A 1 99 ? -8.323 -14.083 -12.549 1.00 90.56 99 ASP A CA 1
ATOM 811 C C . ASP A 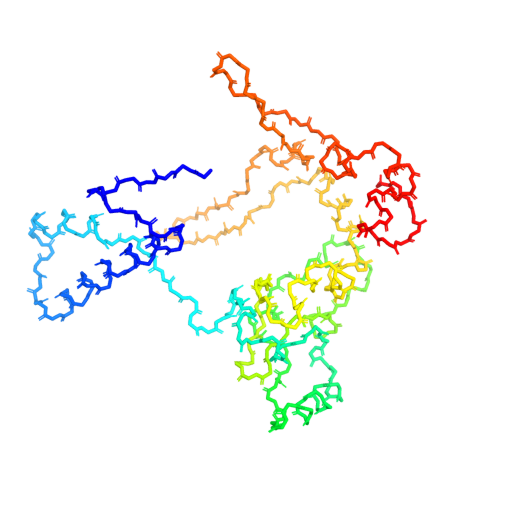1 99 ? -7.804 -14.519 -11.174 1.00 90.56 99 ASP A C 1
ATOM 813 O O . ASP A 1 99 ? -6.643 -14.900 -11.001 1.00 90.56 99 ASP A O 1
ATOM 817 N N . GLY A 1 100 ? -8.677 -14.389 -10.174 1.00 90.94 100 GLY A N 1
ATOM 818 C CA . GLY A 1 100 ? -8.408 -14.787 -8.796 1.00 90.94 100 GLY A CA 1
ATOM 819 C C . GLY A 1 100 ? -7.192 -14.107 -8.158 1.00 90.94 100 GLY A C 1
ATOM 820 O O . GLY A 1 100 ? -6.706 -13.063 -8.595 1.00 90.94 100 GLY A O 1
ATOM 821 N N . VAL A 1 101 ? -6.715 -14.704 -7.064 1.00 93.38 101 VAL A N 1
ATOM 822 C CA . VAL A 1 101 ? -5.557 -14.213 -6.303 1.00 93.38 101 VAL A CA 1
ATOM 823 C C . VAL A 1 101 ? -4.250 -14.691 -6.956 1.00 93.38 101 VAL A C 1
ATOM 825 O O . VAL A 1 101 ? -4.084 -15.912 -7.100 1.00 93.38 101 VAL A O 1
ATOM 828 N N . PRO A 1 102 ? -3.300 -13.789 -7.273 1.00 93.12 102 PRO A N 1
ATOM 829 C CA . PRO A 1 102 ? -1.948 -14.130 -7.715 1.00 93.12 102 PRO A CA 1
ATOM 830 C C . PRO A 1 102 ? -1.217 -15.076 -6.757 1.00 93.12 102 PRO A C 1
ATOM 832 O O . PRO A 1 102 ? -1.433 -15.049 -5.546 1.00 93.12 102 PRO A O 1
ATOM 835 N N . GLU A 1 103 ? -0.328 -15.913 -7.291 1.00 92.12 103 GLU A N 1
ATOM 836 C CA . GLU A 1 103 ? 0.333 -16.976 -6.518 1.00 92.12 103 GLU A CA 1
ATOM 837 C C . GLU A 1 103 ? 1.229 -16.446 -5.387 1.00 92.12 103 GLU A C 1
ATOM 839 O O . GLU A 1 103 ? 1.305 -17.038 -4.311 1.00 92.12 103 GLU A O 1
ATOM 844 N N . ASP A 1 104 ? 1.893 -15.311 -5.592 1.00 89.94 104 ASP A N 1
ATOM 845 C CA . ASP A 1 104 ? 2.720 -14.660 -4.575 1.00 89.94 104 ASP A CA 1
ATOM 846 C C . ASP A 1 104 ? 1.883 -14.158 -3.391 1.00 89.94 104 ASP A C 1
ATOM 848 O O . ASP A 1 104 ? 2.283 -14.328 -2.239 1.00 89.94 104 ASP A O 1
ATOM 852 N N . ILE A 1 105 ? 0.689 -13.620 -3.653 1.00 92.12 105 ILE A N 1
ATOM 853 C CA . ILE A 1 105 ? -0.257 -13.222 -2.605 1.00 92.12 105 ILE A CA 1
ATOM 854 C C . ILE A 1 105 ? -0.844 -14.464 -1.934 1.00 92.12 105 ILE A C 1
ATOM 856 O O . ILE A 1 105 ? -0.826 -14.565 -0.708 1.00 92.12 105 ILE A O 1
ATOM 860 N N . ARG A 1 106 ? -1.296 -15.447 -2.717 1.00 91.81 106 ARG A N 1
ATOM 861 C CA . ARG A 1 106 ? -1.911 -16.688 -2.224 1.00 91.81 106 ARG A CA 1
ATOM 862 C C . ARG A 1 106 ? -0.987 -17.480 -1.299 1.00 91.81 106 ARG A C 1
ATOM 864 O O . ARG A 1 106 ? -1.441 -18.006 -0.289 1.00 91.81 106 ARG A O 1
ATOM 871 N N . SER A 1 107 ? 0.298 -17.554 -1.637 1.00 90.50 107 SER A N 1
ATOM 872 C CA . SER A 1 107 ? 1.319 -18.243 -0.838 1.00 90.50 107 SER A CA 1
ATOM 873 C C . SER A 1 107 ? 1.849 -17.409 0.333 1.00 90.50 107 SER A C 1
ATOM 875 O O . SER A 1 107 ? 2.545 -17.939 1.206 1.00 90.50 107 SER A O 1
ATOM 877 N N . SER A 1 108 ? 1.521 -16.114 0.387 1.00 88.75 108 SER A N 1
ATOM 878 C CA . SER A 1 108 ? 1.917 -15.248 1.491 1.00 88.75 108 SER A CA 1
ATOM 879 C C . SER A 1 108 ? 1.141 -15.571 2.769 1.00 88.75 108 SER A C 1
ATOM 881 O O . SER A 1 108 ? -0.032 -15.949 2.755 1.00 88.75 108 SER A O 1
ATOM 883 N N . MET A 1 109 ? 1.798 -15.386 3.915 1.00 86.19 109 MET A N 1
ATOM 884 C CA . MET A 1 109 ? 1.149 -15.550 5.211 1.00 86.19 109 MET A CA 1
ATOM 885 C C . MET A 1 109 ? 0.034 -14.514 5.380 1.00 86.19 109 MET A C 1
ATOM 887 O O . MET A 1 109 ? 0.301 -13.318 5.503 1.00 86.19 109 MET A O 1
ATOM 891 N N . ASN A 1 110 ? -1.202 -14.995 5.476 1.00 87.19 110 ASN A N 1
ATOM 892 C CA . ASN A 1 110 ? -2.356 -14.173 5.804 1.00 87.19 110 ASN A CA 1
ATOM 893 C C . ASN A 1 110 ? -2.202 -13.573 7.224 1.00 87.19 110 ASN A C 1
ATOM 895 O O . ASN A 1 110 ? -2.101 -14.326 8.202 1.00 87.19 110 ASN A O 1
ATOM 899 N N . PRO A 1 111 ? -2.194 -12.233 7.377 1.00 83.50 111 PRO A N 1
ATOM 900 C CA . PRO A 1 111 ? -2.016 -11.584 8.676 1.00 83.50 111 PRO A CA 1
ATOM 901 C C . PRO A 1 111 ? -3.090 -11.936 9.713 1.00 83.50 111 PRO A C 1
ATOM 903 O O . PRO A 1 111 ? -2.807 -11.887 10.911 1.00 83.50 111 PRO A O 1
ATOM 906 N N . LEU A 1 112 ? -4.299 -12.309 9.280 1.00 86.38 112 LEU A N 1
ATOM 907 C CA . LEU A 1 112 ? -5.404 -12.673 10.171 1.00 86.38 112 LEU A CA 1
ATOM 908 C C . LEU A 1 112 ? -5.234 -14.069 10.795 1.00 86.38 112 LEU A C 1
ATOM 910 O O . LEU A 1 112 ? -5.782 -14.327 11.869 1.00 86.38 112 LEU A O 1
ATOM 914 N N . ASN A 1 113 ? -4.400 -14.932 10.201 1.00 81.69 113 ASN A N 1
ATOM 915 C CA . ASN A 1 113 ? -4.142 -16.297 10.683 1.00 81.69 113 ASN A CA 1
ATOM 916 C C . ASN A 1 113 ? -3.287 -16.339 11.960 1.00 81.69 113 ASN A C 1
ATOM 918 O O . ASN A 1 113 ? -3.113 -17.403 12.553 1.00 81.69 113 ASN A O 1
ATOM 922 N N . ARG A 1 114 ? -2.764 -15.198 12.431 1.00 71.06 114 ARG A N 1
ATOM 923 C CA . ARG A 1 114 ? -1.922 -15.084 13.638 1.00 71.06 114 ARG A CA 1
ATOM 924 C C . ARG A 1 114 ? -2.707 -15.199 14.956 1.00 71.06 114 ARG A C 1
ATOM 926 O O . ARG A 1 114 ? -2.437 -14.467 15.902 1.00 71.06 114 ARG A O 1
ATOM 933 N N . HIS A 1 115 ? -3.693 -16.096 15.020 1.00 64.38 115 HIS A N 1
ATOM 934 C CA . HIS A 1 115 ? -4.638 -16.248 16.138 1.00 64.38 115 HIS A CA 1
ATOM 935 C C . HIS A 1 115 ? -5.455 -14.984 16.454 1.00 64.38 115 HIS A C 1
ATOM 937 O O . HIS A 1 115 ? -5.968 -14.836 17.562 1.00 64.38 115 HIS A O 1
ATOM 943 N N . ILE A 1 116 ? -5.585 -14.077 15.483 1.00 68.94 116 ILE A N 1
ATOM 944 C CA . ILE A 1 116 ? -6.398 -12.865 15.628 1.00 68.94 116 ILE A CA 1
ATOM 945 C C . ILE A 1 116 ? -7.879 -13.229 15.498 1.00 68.94 116 ILE A C 1
ATOM 947 O O . ILE A 1 116 ? -8.708 -12.729 16.254 1.00 68.94 116 ILE A O 1
ATOM 951 N N . LEU A 1 117 ? -8.195 -14.149 14.582 1.00 74.50 117 LEU A N 1
ATOM 952 C CA . LEU A 1 117 ? -9.544 -14.644 14.323 1.00 74.50 117 LEU A CA 1
ATOM 953 C C . LEU A 1 117 ? -9.591 -16.172 14.417 1.00 74.50 117 LEU A C 1
ATOM 955 O O . LEU A 1 117 ? -8.601 -16.851 14.150 1.00 74.50 117 LEU A O 1
ATOM 959 N N . GLN A 1 118 ? -10.755 -16.704 14.803 1.00 71.62 118 GLN A N 1
ATOM 960 C CA . GLN A 1 118 ? -11.009 -18.151 14.816 1.00 71.62 118 GLN A CA 1
ATOM 961 C C . GLN A 1 118 ? -11.195 -18.719 13.404 1.00 71.62 118 GLN A C 1
ATOM 963 O O . GLN A 1 118 ? -10.794 -19.852 13.163 1.00 71.62 118 GLN A O 1
ATOM 968 N N . ASP A 1 119 ? -11.782 -17.925 12.506 1.00 79.75 119 ASP A N 1
ATOM 969 C CA . ASP A 1 119 ? -12.041 -18.269 11.106 1.00 79.75 119 ASP A CA 1
ATOM 970 C C . ASP A 1 119 ? -11.709 -17.045 10.229 1.00 79.75 119 ASP A C 1
ATOM 972 O O . ASP A 1 119 ? -12.558 -16.174 10.011 1.00 79.75 119 ASP A O 1
ATOM 976 N N . PRO A 1 120 ? -10.422 -16.844 9.900 1.00 84.06 120 PRO A N 1
ATOM 977 C CA . PRO A 1 120 ? -9.974 -15.706 9.109 1.00 84.06 120 PRO A CA 1
ATOM 978 C C . PRO A 1 120 ? -10.396 -15.860 7.643 1.00 84.06 120 PRO A C 1
ATOM 980 O O . PRO A 1 120 ? -10.263 -16.935 7.073 1.00 84.06 120 PRO A O 1
ATOM 983 N N . ALA A 1 121 ? -10.850 -14.767 7.023 1.00 86.75 121 ALA A N 1
ATOM 984 C CA . ALA A 1 121 ? -11.092 -14.740 5.581 1.00 86.75 121 ALA A CA 1
ATOM 985 C C . ALA A 1 121 ? -9.795 -15.035 4.814 1.00 86.75 121 ALA A C 1
ATOM 987 O O . ALA A 1 121 ? -8.727 -14.573 5.227 1.00 86.75 121 ALA A O 1
ATOM 988 N N . ASP A 1 122 ? -9.887 -15.752 3.697 1.00 90.31 122 ASP A N 1
ATOM 989 C CA . ASP A 1 122 ? -8.761 -15.970 2.792 1.00 90.31 122 ASP A CA 1
ATOM 990 C C . ASP A 1 122 ? -8.537 -14.765 1.869 1.00 90.31 122 ASP A C 1
ATOM 992 O O . ASP A 1 122 ? -9.388 -13.883 1.734 1.00 90.31 122 ASP A O 1
ATOM 996 N N . TRP A 1 123 ? -7.370 -14.713 1.219 1.00 92.88 123 TRP A N 1
ATOM 997 C CA . TRP A 1 123 ? -7.004 -13.607 0.326 1.00 92.88 123 TRP A CA 1
ATOM 998 C C . TRP A 1 123 ? -8.011 -13.364 -0.803 1.00 92.88 123 TRP A C 1
ATOM 1000 O O . TRP A 1 123 ? -8.128 -12.234 -1.268 1.00 92.88 123 TRP A O 1
ATOM 1010 N N . GLU A 1 124 ? -8.727 -14.401 -1.243 1.00 93.62 124 GLU A N 1
ATOM 1011 C CA . GLU A 1 124 ? -9.724 -14.291 -2.311 1.00 93.62 124 GLU A CA 1
ATOM 1012 C C . GLU A 1 124 ? -10.969 -13.510 -1.886 1.00 93.62 124 GLU A C 1
ATOM 1014 O O . GLU A 1 124 ? -11.523 -12.762 -2.693 1.00 93.62 124 GLU A O 1
ATOM 1019 N N . ASP A 1 125 ? -11.337 -13.608 -0.609 1.00 93.75 125 ASP A N 1
ATOM 1020 C CA . ASP A 1 125 ? -12.517 -12.964 -0.034 1.00 93.75 125 ASP A CA 1
ATOM 1021 C C . ASP A 1 125 ? -12.201 -11.611 0.614 1.00 93.75 125 ASP A C 1
ATOM 1023 O O . ASP A 1 125 ? -13.101 -10.819 0.914 1.00 93.75 125 ASP A O 1
ATOM 1027 N N . MET A 1 126 ? -10.918 -11.308 0.824 1.00 93.62 126 MET A N 1
ATOM 1028 C CA . MET A 1 126 ? -10.495 -10.000 1.303 1.00 93.62 126 MET A CA 1
ATOM 1029 C C . MET A 1 126 ? -10.593 -8.936 0.203 1.00 93.62 126 MET A C 1
ATOM 1031 O O . MET A 1 126 ? -10.157 -9.166 -0.925 1.00 93.62 126 MET A O 1
ATOM 1035 N N . PRO A 1 127 ? -11.088 -7.724 0.517 1.00 94.94 127 PRO A N 1
ATOM 1036 C CA . PRO A 1 127 ? -11.122 -6.641 -0.451 1.00 94.94 127 PRO A CA 1
ATOM 1037 C C . PRO A 1 127 ? -9.711 -6.080 -0.685 1.00 94.94 127 PRO A C 1
ATOM 1039 O O . PRO A 1 127 ? -9.128 -5.407 0.173 1.00 94.94 127 PRO A O 1
ATOM 1042 N N . LEU A 1 128 ? -9.174 -6.337 -1.875 1.00 95.00 128 LEU A N 1
ATOM 1043 C CA . LEU A 1 128 ? -7.872 -5.864 -2.337 1.00 95.00 128 LEU A CA 1
ATOM 1044 C C . LEU A 1 128 ? -8.059 -4.803 -3.417 1.00 95.00 128 LEU A C 1
ATOM 1046 O O . LEU A 1 128 ? -9.046 -4.809 -4.148 1.00 95.00 128 LEU A O 1
ATOM 1050 N N . TYR A 1 129 ? -7.112 -3.870 -3.519 1.00 95.75 129 TYR A N 1
ATOM 1051 C CA . TYR A 1 129 ? -7.073 -3.012 -4.698 1.00 95.75 129 TYR A CA 1
ATOM 1052 C C . TYR A 1 129 ? -6.619 -3.851 -5.891 1.00 95.75 129 TYR A C 1
ATOM 1054 O O . TYR A 1 129 ? -5.555 -4.463 -5.831 1.00 95.75 129 TYR A O 1
ATOM 1062 N N . ALA A 1 130 ? -7.397 -3.835 -6.964 1.00 96.44 130 ALA A N 1
ATOM 1063 C CA . ALA A 1 130 ? -7.061 -4.487 -8.217 1.00 96.44 130 ALA A CA 1
ATOM 1064 C C . ALA A 1 130 ? -7.189 -3.486 -9.363 1.00 96.44 130 ALA A C 1
ATOM 1066 O O . ALA A 1 130 ? -8.204 -2.790 -9.470 1.00 96.44 130 ALA A O 1
ATOM 1067 N N . ASP A 1 131 ? -6.165 -3.416 -10.209 1.00 96.31 131 ASP A N 1
ATOM 1068 C CA . ASP A 1 131 ? -6.206 -2.663 -11.458 1.00 96.31 131 ASP A CA 1
ATOM 1069 C C . ASP A 1 131 ? -6.788 -3.522 -12.587 1.00 96.31 131 ASP A C 1
ATOM 1071 O O . ASP A 1 131 ? -6.317 -4.628 -12.848 1.00 96.31 131 ASP A O 1
ATOM 1075 N N . PHE A 1 132 ? -7.811 -3.028 -13.279 1.00 97.12 132 PHE A N 1
ATOM 1076 C CA . PHE A 1 132 ? -8.539 -3.803 -14.284 1.00 97.12 132 PHE A CA 1
ATOM 1077 C C . PHE A 1 132 ? -7.830 -3.845 -15.650 1.00 97.12 132 PHE A C 1
ATOM 1079 O O . PHE A 1 132 ? -8.141 -4.706 -16.478 1.00 97.12 132 PHE A O 1
ATOM 1086 N N . TYR A 1 133 ? -6.855 -2.963 -15.902 1.00 95.06 133 TYR A N 1
ATOM 1087 C CA . TYR A 1 133 ? -6.100 -2.920 -17.156 1.00 95.06 133 TYR A CA 1
ATOM 1088 C C . TYR A 1 133 ? -4.762 -3.650 -17.061 1.00 95.06 133 TYR A C 1
ATOM 1090 O O . TYR A 1 133 ? -4.417 -4.407 -17.977 1.00 95.06 133 TYR A O 1
ATOM 1098 N N . SER A 1 134 ? -4.003 -3.431 -15.990 1.00 94.00 134 SER A N 1
ATOM 1099 C CA . SER A 1 134 ? -2.721 -4.101 -15.761 1.00 94.00 134 SER A CA 1
ATOM 1100 C C . SER A 1 134 ? -2.877 -5.434 -15.039 1.00 94.00 134 SER A C 1
ATOM 1102 O O . SER A 1 134 ? -1.944 -6.233 -15.068 1.00 94.00 134 SER A O 1
ATOM 1104 N N . THR A 1 135 ? -4.048 -5.713 -14.451 1.00 95.38 135 THR A N 1
ATOM 1105 C CA . THR A 1 135 ? -4.324 -6.878 -13.584 1.00 95.38 135 THR A CA 1
ATOM 1106 C C . THR A 1 135 ? -3.471 -6.913 -12.311 1.00 95.38 135 THR A C 1
ATOM 1108 O O . THR A 1 135 ? -3.440 -7.919 -11.607 1.00 95.38 135 THR A O 1
ATOM 1111 N N . ALA A 1 136 ? -2.786 -5.808 -12.000 1.00 95.06 136 ALA A N 1
ATOM 1112 C CA . ALA A 1 136 ? -1.915 -5.704 -10.844 1.00 95.06 136 ALA A CA 1
ATOM 1113 C C . ALA A 1 136 ? -2.721 -5.592 -9.544 1.00 95.06 136 ALA A C 1
ATOM 1115 O O . ALA A 1 136 ? -3.726 -4.877 -9.464 1.00 95.06 136 ALA A O 1
ATOM 1116 N N . ILE A 1 137 ? -2.227 -6.263 -8.502 1.00 95.75 137 ILE A N 1
ATOM 1117 C CA . ILE A 1 137 ? -2.745 -6.185 -7.131 1.00 95.75 137 ILE A CA 1
ATOM 1118 C C . ILE A 1 137 ? -1.606 -5.655 -6.242 1.00 95.75 137 ILE A C 1
ATOM 1120 O O . ILE A 1 137 ? -0.875 -6.431 -5.627 1.00 95.75 137 ILE A O 1
ATOM 1124 N N . PRO A 1 138 ? -1.379 -4.328 -6.240 1.00 94.19 138 PRO A N 1
ATOM 1125 C CA . PRO A 1 138 ? -0.253 -3.700 -5.567 1.00 94.19 138 PRO A CA 1
ATOM 1126 C C . PRO A 1 138 ? -0.374 -3.734 -4.048 1.00 94.19 138 PRO A C 1
ATOM 1128 O O . PRO A 1 138 ? -1.453 -3.585 -3.471 1.00 94.19 138 PRO A O 1
ATOM 1131 N N . VAL A 1 139 ? 0.783 -3.759 -3.389 1.00 90.31 139 VAL A N 1
ATOM 1132 C CA . VAL A 1 139 ? 0.886 -3.565 -1.935 1.00 90.31 139 VAL A CA 1
ATOM 1133 C C . VAL A 1 139 ? 0.503 -2.135 -1.531 1.00 90.31 139 VAL A C 1
ATOM 1135 O O . VAL A 1 139 ? -0.081 -1.917 -0.468 1.00 90.31 139 VAL A O 1
ATOM 1138 N N . VAL A 1 140 ? 0.836 -1.138 -2.359 1.00 92.50 140 VAL A N 1
ATOM 1139 C CA . VAL A 1 140 ? 0.640 0.282 -2.051 1.00 92.50 140 VAL A CA 1
ATOM 1140 C C . VAL A 1 140 ? -0.058 1.016 -3.191 1.00 92.50 140 VAL A C 1
ATOM 1142 O O . VAL A 1 140 ? 0.420 1.070 -4.322 1.00 92.50 140 VAL A O 1
ATOM 1145 N N . VAL A 1 141 ? -1.148 1.703 -2.849 1.00 92.38 141 VAL A N 1
ATOM 1146 C CA . VAL A 1 141 ? -1.866 2.602 -3.758 1.00 92.38 141 VAL A CA 1
ATOM 1147 C C . VAL A 1 141 ? -1.530 4.048 -3.420 1.00 92.38 141 VAL A C 1
ATOM 1149 O O . VAL A 1 141 ? -1.830 4.551 -2.333 1.00 92.38 141 VAL A O 1
ATOM 1152 N N . HIS A 1 142 ? -0.930 4.760 -4.370 1.00 90.94 142 HIS A N 1
ATOM 1153 C CA . HIS A 1 142 ? -0.604 6.169 -4.220 1.00 90.94 142 HIS A CA 1
ATOM 1154 C C . HIS A 1 142 ? -1.649 7.053 -4.911 1.00 90.94 142 HIS A C 1
ATOM 1156 O O . HIS A 1 142 ? -1.631 7.303 -6.119 1.00 90.94 142 HIS A O 1
ATOM 1162 N N . HIS A 1 143 ? -2.566 7.599 -4.111 1.00 88.25 143 HIS A N 1
ATOM 1163 C CA . HIS A 1 143 ? -3.515 8.611 -4.571 1.00 88.25 143 HIS A CA 1
ATOM 1164 C C . HIS A 1 143 ? -2.882 10.005 -4.612 1.00 88.25 143 HIS A C 1
ATOM 1166 O O . HIS A 1 143 ? -2.892 10.749 -3.619 1.00 88.25 143 HIS A O 1
ATOM 1172 N N . ASN A 1 144 ? -2.363 10.366 -5.787 1.00 77.06 144 ASN A N 1
ATOM 1173 C CA . ASN A 1 144 ? -1.845 11.704 -6.094 1.00 77.06 144 ASN A CA 1
ATOM 1174 C C . ASN A 1 144 ? -2.572 12.392 -7.263 1.00 77.06 144 ASN A C 1
ATOM 1176 O O . ASN A 1 144 ? -2.198 13.484 -7.683 1.00 77.06 144 ASN A O 1
ATOM 1180 N N . ALA A 1 145 ? -3.640 11.778 -7.765 1.00 75.50 145 ALA A N 1
ATOM 1181 C CA . ALA A 1 145 ? -4.466 12.340 -8.814 1.00 75.50 145 ALA A CA 1
ATOM 1182 C C . ALA A 1 145 ? -5.208 13.602 -8.350 1.00 75.50 145 ALA A C 1
ATOM 1184 O O . ALA A 1 145 ? -6.020 13.579 -7.420 1.00 75.50 145 ALA A O 1
ATOM 1185 N N . HIS A 1 146 ? -4.930 14.723 -9.013 1.00 75.44 146 HIS A N 1
ATOM 1186 C CA . HIS A 1 146 ? -5.637 15.986 -8.789 1.00 75.44 146 HIS A CA 1
ATOM 1187 C C . HIS A 1 146 ? -6.966 16.057 -9.547 1.00 75.44 146 HIS A C 1
ATOM 1189 O O . HIS A 1 146 ? -7.865 16.797 -9.140 1.00 75.44 146 HIS A O 1
ATOM 1195 N N . LYS A 1 147 ? -7.085 15.280 -10.627 1.00 76.50 147 LYS A N 1
ATOM 1196 C CA . LYS A 1 147 ? -8.262 15.219 -11.485 1.00 76.50 147 LYS A CA 1
ATOM 1197 C C . LYS A 1 147 ? -9.469 14.690 -10.705 1.00 76.50 147 LYS A C 1
ATOM 1199 O O . LYS A 1 147 ? -9.337 13.791 -9.875 1.00 76.50 147 LYS A O 1
ATOM 1204 N N . ASP A 1 148 ? -10.623 15.320 -10.917 1.00 78.12 148 ASP A N 1
ATOM 1205 C CA . ASP A 1 148 ? -11.934 14.929 -10.373 1.00 78.12 148 ASP A CA 1
ATOM 1206 C C . ASP A 1 148 ? -11.974 14.687 -8.849 1.00 78.12 148 ASP A C 1
ATOM 1208 O O . ASP A 1 148 ? -12.824 13.974 -8.321 1.00 78.12 148 ASP A O 1
ATOM 1212 N N . GLY A 1 149 ? -11.046 15.295 -8.098 1.00 78.75 149 GLY A N 1
ATOM 1213 C CA . GLY A 1 149 ? -10.962 15.135 -6.647 1.00 78.75 149 GLY A CA 1
ATOM 1214 C C . GLY A 1 149 ? -10.500 13.750 -6.176 1.00 78.75 149 GLY A C 1
ATOM 1215 O O . GLY A 1 149 ? -10.633 13.459 -4.984 1.00 78.75 149 GLY A O 1
ATOM 1216 N N . ALA A 1 150 ? -9.918 12.921 -7.052 1.00 84.38 150 ALA A N 1
ATOM 1217 C CA . ALA A 1 150 ? -9.492 11.551 -6.750 1.00 84.38 150 ALA A CA 1
ATOM 1218 C C . ALA A 1 150 ? -8.515 11.452 -5.559 1.00 84.38 150 ALA A C 1
ATOM 1220 O O . ALA A 1 150 ? -8.551 10.480 -4.805 1.00 84.38 150 ALA A O 1
ATOM 1221 N N . LYS A 1 151 ? -7.734 12.504 -5.275 1.00 85.56 151 LYS A N 1
ATOM 1222 C CA . LYS A 1 151 ? -6.900 12.627 -4.062 1.00 85.56 151 LYS A CA 1
ATOM 1223 C C . LYS A 1 151 ? -7.651 12.354 -2.749 1.00 85.56 151 LYS A C 1
ATOM 1225 O O . LYS A 1 151 ? -7.039 11.923 -1.771 1.00 85.56 151 LYS A O 1
ATOM 1230 N N . LYS A 1 152 ? -8.965 12.608 -2.703 1.00 89.69 152 LYS A N 1
ATOM 1231 C CA . LYS A 1 152 ? -9.808 12.383 -1.518 1.00 89.69 152 LYS A CA 1
ATOM 1232 C C . LYS A 1 152 ? -9.995 10.901 -1.176 1.00 89.69 152 LYS A C 1
ATOM 1234 O O . LYS A 1 152 ? -10.305 10.583 -0.030 1.00 89.69 152 LYS A O 1
ATOM 1239 N N . ARG A 1 153 ? -9.740 9.986 -2.117 1.00 90.69 153 ARG A N 1
ATOM 1240 C CA . ARG A 1 153 ? -9.833 8.534 -1.887 1.00 90.69 153 ARG A CA 1
ATOM 1241 C C . ARG A 1 153 ? -8.962 8.042 -0.739 1.00 90.69 153 ARG A C 1
ATOM 1243 O O . ARG A 1 153 ? -9.370 7.128 -0.045 1.00 90.69 153 ARG A O 1
ATOM 1250 N N . ARG A 1 154 ? -7.857 8.731 -0.427 1.00 88.06 154 ARG A N 1
ATOM 1251 C CA . ARG A 1 154 ? -7.006 8.411 0.738 1.00 88.06 154 ARG A CA 1
ATOM 1252 C C . ARG A 1 154 ? -7.751 8.313 2.066 1.00 88.06 154 ARG A C 1
ATOM 1254 O O . ARG A 1 154 ? -7.279 7.620 2.952 1.00 88.06 154 ARG A O 1
ATOM 1261 N N . TYR A 1 155 ? -8.856 9.038 2.216 1.00 88.19 155 TYR A N 1
ATOM 1262 C CA . TYR A 1 155 ? -9.686 8.978 3.419 1.00 88.19 155 TYR A CA 1
ATOM 1263 C C . TYR A 1 155 ? -11.103 8.460 3.136 1.00 88.19 155 TYR A C 1
ATOM 1265 O O . TYR A 1 155 ? -11.733 7.903 4.028 1.00 88.19 155 TYR A O 1
ATOM 1273 N N . LEU A 1 156 ? -11.607 8.602 1.903 1.00 91.25 156 LEU A N 1
ATOM 1274 C CA . LEU A 1 156 ? -12.913 8.055 1.512 1.00 91.25 156 LEU A CA 1
ATOM 1275 C C . LEU A 1 156 ? -12.903 6.538 1.296 1.00 91.25 156 LEU A C 1
ATOM 1277 O O . LEU A 1 156 ? -13.966 5.938 1.311 1.00 91.25 156 LEU A O 1
ATOM 1281 N N . TRP A 1 157 ? -11.742 5.931 1.042 1.00 93.25 157 TRP A N 1
ATOM 1282 C CA . TRP A 1 157 ? -11.594 4.480 0.882 1.00 93.25 157 TRP A CA 1
ATOM 1283 C C . TRP A 1 157 ? -10.999 3.805 2.116 1.00 93.25 157 TRP A C 1
ATOM 1285 O O . TRP A 1 157 ? -10.706 2.616 2.076 1.00 93.25 157 TRP A O 1
ATOM 1295 N N . TRP A 1 158 ? -10.799 4.553 3.204 1.00 92.56 158 TRP A N 1
ATOM 1296 C CA . TRP A 1 158 ? -10.178 4.039 4.424 1.00 92.56 158 TRP A CA 1
ATOM 1297 C C . TRP A 1 158 ? -10.881 2.784 4.957 1.00 92.56 158 TRP A C 1
ATOM 1299 O O . TRP A 1 158 ? -10.224 1.821 5.335 1.00 92.56 158 TRP A O 1
ATOM 1309 N N . ASP A 1 159 ? -12.210 2.776 4.896 1.00 94.25 159 ASP A N 1
ATOM 1310 C CA . ASP A 1 159 ? -13.081 1.693 5.347 1.00 94.25 159 ASP A CA 1
ATOM 1311 C C . ASP A 1 159 ? -13.242 0.535 4.356 1.00 94.25 159 ASP A C 1
ATOM 1313 O O . ASP A 1 159 ? -13.920 -0.447 4.650 1.00 94.25 159 ASP A O 1
ATOM 1317 N N . ARG A 1 160 ? -12.614 0.632 3.183 1.00 94.75 160 ARG A N 1
ATOM 1318 C CA . ARG A 1 160 ? -12.714 -0.377 2.123 1.00 94.75 160 ARG A CA 1
ATOM 1319 C C . ARG A 1 160 ? -11.547 -1.357 2.122 1.00 94.75 160 ARG A C 1
ATOM 1321 O O . ARG A 1 160 ? -11.652 -2.409 1.510 1.00 94.75 160 ARG A O 1
ATOM 1328 N N . ILE A 1 161 ? -10.438 -1.011 2.771 1.00 92.50 161 ILE A N 1
ATOM 1329 C CA . ILE A 1 161 ? -9.208 -1.810 2.759 1.00 92.50 161 ILE A CA 1
ATOM 1330 C C . ILE A 1 161 ? -9.393 -3.078 3.608 1.00 92.50 161 ILE A C 1
ATOM 1332 O O . ILE A 1 161 ? -10.010 -3.019 4.670 1.00 92.50 161 ILE A O 1
ATOM 1336 N N . TRP A 1 162 ? -8.802 -4.203 3.187 1.00 92.50 162 TRP A N 1
ATOM 1337 C CA . TRP A 1 162 ? -8.939 -5.516 3.838 1.00 92.50 162 TRP A CA 1
ATOM 1338 C C . TRP A 1 162 ? -8.747 -5.525 5.360 1.00 92.50 162 TRP A C 1
ATOM 1340 O O . TRP A 1 162 ? -9.443 -6.252 6.063 1.00 92.50 162 TRP A O 1
ATOM 1350 N N . PHE A 1 163 ? -7.823 -4.723 5.896 1.00 91.81 163 PHE A N 1
ATOM 1351 C CA . PHE A 1 163 ? -7.529 -4.728 7.331 1.00 91.81 163 PHE A CA 1
ATOM 1352 C C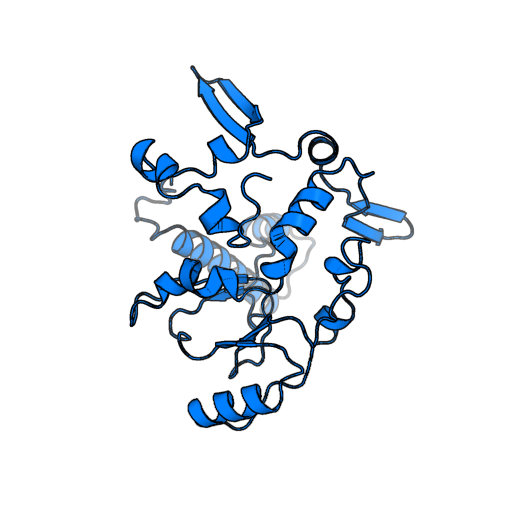 . PHE A 1 163 ? -8.524 -3.911 8.153 1.00 91.81 163 PHE A C 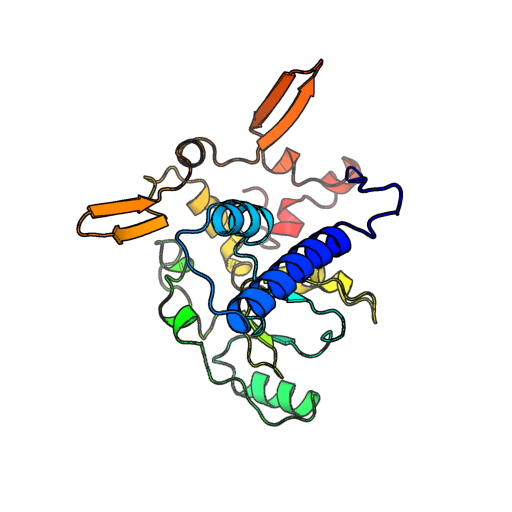1
ATOM 1354 O O . PHE A 1 163 ? -8.514 -4.013 9.378 1.00 91.81 163 PHE A O 1
ATOM 1361 N N . PHE A 1 164 ? -9.345 -3.068 7.522 1.00 93.88 164 PHE A N 1
ATOM 1362 C CA . PHE A 1 164 ? -10.172 -2.097 8.230 1.00 93.88 164 PHE A CA 1
ATOM 1363 C C . PHE A 1 164 ? -11.145 -2.744 9.232 1.00 93.88 164 PHE A C 1
ATOM 1365 O O . PHE A 1 164 ? -11.117 -2.339 10.398 1.00 93.88 164 PHE A O 1
ATOM 1372 N N . PRO A 1 165 ? -11.904 -3.805 8.877 1.00 91.50 165 PRO A N 1
ATOM 1373 C CA . PRO A 1 165 ? -12.795 -4.485 9.825 1.00 91.50 165 PRO A CA 1
ATOM 1374 C C . PRO A 1 165 ? -12.066 -5.094 11.033 1.00 91.50 165 PRO A C 1
ATOM 1376 O O . PRO A 1 165 ? -12.665 -5.326 12.081 1.00 91.50 165 PRO A O 1
ATOM 1379 N N . TYR A 1 166 ? -10.762 -5.345 10.897 1.00 91.25 166 TYR A N 1
ATOM 1380 C CA . TYR A 1 166 ? -9.932 -6.035 11.883 1.00 91.25 166 TYR A CA 1
ATOM 1381 C C . TYR A 1 166 ? -8.936 -5.100 12.576 1.00 91.25 166 TYR A C 1
ATOM 1383 O O . TYR A 1 166 ? -8.159 -5.544 13.422 1.00 91.25 166 TYR A O 1
ATOM 1391 N N . LEU A 1 167 ? -8.947 -3.803 12.249 1.00 91.94 167 LEU A N 1
ATOM 1392 C CA . LEU A 1 167 ? -7.871 -2.868 12.574 1.00 91.94 167 LEU A CA 1
ATOM 1393 C C . LEU A 1 167 ? -7.573 -2.803 14.075 1.00 91.94 167 LEU A C 1
ATOM 1395 O O . LEU A 1 167 ? -6.412 -2.822 14.480 1.00 91.94 167 LEU A O 1
ATOM 1399 N N . ARG A 1 168 ? -8.612 -2.772 14.918 1.00 92.12 168 ARG A N 1
ATOM 1400 C CA . ARG A 1 168 ? -8.449 -2.760 16.379 1.00 92.12 168 ARG A CA 1
ATOM 1401 C C . ARG A 1 168 ? -7.777 -4.033 16.890 1.00 92.12 168 ARG A C 1
ATOM 1403 O O . ARG A 1 168 ? -6.911 -3.958 17.755 1.00 92.12 168 ARG A O 1
ATOM 1410 N N . GLN A 1 169 ? -8.177 -5.190 16.373 1.00 90.06 169 GLN A N 1
ATOM 1411 C CA . GLN A 1 169 ? -7.647 -6.488 16.796 1.00 90.06 169 GLN A CA 1
ATOM 1412 C C . GLN A 1 169 ? -6.205 -6.666 16.313 1.00 90.06 169 GLN A C 1
ATOM 1414 O O . GLN A 1 169 ? -5.340 -7.041 17.101 1.00 90.06 169 GLN A O 1
ATOM 1419 N N . LEU A 1 170 ? -5.932 -6.287 15.061 1.00 90.25 170 LEU A N 1
ATOM 1420 C CA . LEU A 1 170 ? -4.588 -6.224 14.489 1.00 90.25 170 LEU A CA 1
ATOM 1421 C C . LEU A 1 170 ? -3.674 -5.318 15.315 1.00 90.25 170 LEU A C 1
ATOM 1423 O O . LEU A 1 170 ? -2.553 -5.703 15.636 1.00 90.25 170 LEU A O 1
ATOM 1427 N N . LEU A 1 171 ? -4.156 -4.138 15.712 1.00 90.06 171 LEU A N 1
ATOM 1428 C CA . LEU A 1 171 ? -3.375 -3.213 16.524 1.00 90.06 171 LEU A CA 1
ATOM 1429 C C . LEU A 1 171 ? -3.129 -3.753 17.940 1.00 90.06 171 LEU A C 1
ATOM 1431 O O . LEU A 1 171 ? -2.009 -3.650 18.431 1.00 90.06 171 LEU A O 1
ATOM 1435 N N . LYS A 1 172 ? -4.133 -4.366 18.582 1.00 89.62 172 LYS A N 1
ATOM 1436 C CA . LYS A 1 172 ? -3.970 -5.022 19.892 1.00 89.62 172 LYS A CA 1
ATOM 1437 C C . LYS A 1 172 ? -2.937 -6.143 19.827 1.00 89.62 172 LYS A C 1
ATOM 1439 O O . LYS A 1 172 ? -1.983 -6.109 20.596 1.00 89.62 172 LYS A O 1
ATOM 1444 N N . SER A 1 173 ? -3.068 -7.047 18.857 1.00 86.00 173 SER A N 1
ATOM 1445 C CA . SER A 1 173 ? -2.104 -8.126 18.614 1.00 86.00 173 SER A CA 1
ATOM 1446 C C . SER A 1 173 ? -0.700 -7.576 18.353 1.00 86.00 173 SER A C 1
ATOM 1448 O O . SER A 1 173 ? 0.278 -8.038 18.939 1.00 86.00 173 SER A O 1
ATOM 1450 N N . GLN A 1 174 ? -0.584 -6.512 17.553 1.00 84.19 174 GLN A N 1
ATOM 1451 C CA . GLN A 1 174 ? 0.706 -5.888 17.293 1.00 84.19 174 GLN A CA 1
ATOM 1452 C C . GLN A 1 174 ? 1.324 -5.293 18.560 1.00 84.19 174 GLN A C 1
ATOM 1454 O O . GLN A 1 174 ? 2.544 -5.345 18.689 1.00 84.19 174 GLN A O 1
ATOM 1459 N N . LEU A 1 175 ? 0.534 -4.745 19.487 1.00 87.12 175 LEU A N 1
ATOM 1460 C CA . LEU A 1 175 ? 1.012 -4.166 20.748 1.00 87.12 175 LEU A CA 1
ATOM 1461 C C . LEU A 1 175 ? 1.374 -5.211 21.812 1.00 87.12 175 LEU A C 1
ATOM 1463 O O . LEU A 1 175 ? 2.134 -4.887 22.726 1.00 87.12 175 LEU A O 1
ATOM 1467 N N . GLU A 1 176 ? 0.896 -6.450 21.698 1.00 84.56 176 GLU A N 1
ATOM 1468 C CA . GLU A 1 176 ? 1.287 -7.535 22.599 1.00 84.56 176 GLU A CA 1
ATOM 1469 C C . GLU A 1 176 ? 2.785 -7.831 22.482 1.00 84.56 176 GLU A C 1
ATOM 1471 O O . GLU A 1 176 ? 3.357 -7.868 21.391 1.00 84.56 176 GLU A O 1
ATOM 1476 N N . VAL A 1 177 ? 3.465 -8.037 23.611 1.00 70.38 177 VAL A N 1
ATOM 1477 C CA . VAL A 1 177 ? 4.897 -8.365 23.613 1.00 70.38 177 VAL A CA 1
ATOM 1478 C C . VAL A 1 177 ? 5.076 -9.799 23.119 1.00 70.38 177 VAL A C 1
ATOM 1480 O O . VAL A 1 177 ? 4.972 -10.758 23.879 1.00 70.38 177 VAL A O 1
ATOM 1483 N N . ALA A 1 178 ? 5.359 -9.937 21.828 1.00 69.94 178 ALA A N 1
ATOM 1484 C CA . ALA A 1 178 ? 5.702 -11.202 21.199 1.00 69.94 178 ALA A CA 1
ATOM 1485 C C . ALA A 1 178 ? 7.221 -11.353 21.085 1.00 69.94 178 ALA A C 1
ATOM 1487 O O . ALA A 1 178 ? 7.961 -10.368 20.982 1.00 69.94 178 ALA A O 1
ATOM 1488 N N . ARG A 1 179 ? 7.696 -12.602 21.073 1.00 69.69 179 ARG A N 1
ATOM 1489 C CA . ARG A 1 179 ? 9.086 -12.878 20.697 1.00 69.69 179 ARG A CA 1
ATOM 1490 C C . ARG A 1 179 ? 9.292 -12.417 19.249 1.00 69.69 179 ARG A C 1
ATOM 1492 O O . ARG A 1 179 ? 8.435 -12.708 18.419 1.00 69.69 179 ARG A O 1
ATOM 1499 N N . PRO A 1 180 ? 10.385 -11.702 18.940 1.00 70.19 180 PRO A N 1
ATOM 1500 C CA . PRO A 1 180 ? 10.663 -11.305 17.570 1.00 70.19 180 PRO A CA 1
ATOM 1501 C C . PRO A 1 180 ? 10.849 -12.556 16.712 1.00 70.19 180 PRO A C 1
ATOM 1503 O O . PRO A 1 180 ? 11.728 -13.377 16.981 1.00 70.19 180 PRO A O 1
ATOM 1506 N N . GLU A 1 181 ? 10.013 -12.694 15.691 1.00 71.69 181 GLU A N 1
ATOM 1507 C CA . GLU A 1 181 ? 10.200 -13.693 14.647 1.00 71.69 181 GLU A CA 1
ATOM 1508 C C . GLU A 1 181 ? 11.220 -13.178 13.619 1.00 71.69 181 GLU A C 1
ATOM 1510 O O . GLU A 1 181 ? 11.284 -11.966 13.361 1.00 71.69 181 GLU A O 1
ATOM 1515 N N . PRO A 1 182 ? 12.038 -14.066 13.030 1.00 80.44 182 PRO A N 1
ATOM 1516 C CA . PRO A 1 182 ? 12.805 -13.748 11.835 1.00 80.44 182 PRO A CA 1
ATOM 1517 C C . PRO A 1 182 ? 11.908 -13.148 10.749 1.00 80.44 182 PRO A C 1
ATOM 1519 O O . PRO A 1 182 ? 10.873 -13.712 10.411 1.00 80.44 182 PRO A O 1
ATOM 1522 N N . LEU A 1 183 ? 12.318 -12.013 10.187 1.00 80.12 183 LEU A N 1
ATOM 1523 C CA . LEU A 1 183 ? 11.682 -11.432 9.004 1.00 80.12 183 LEU A CA 1
ATOM 1524 C C . LEU A 1 183 ? 12.101 -12.173 7.731 1.00 80.12 183 LEU A C 1
ATOM 1526 O O . LEU A 1 183 ? 11.330 -12.249 6.781 1.00 80.12 183 LEU A O 1
ATOM 1530 N N . LEU A 1 184 ? 13.329 -12.693 7.704 1.00 83.12 184 LEU A N 1
ATOM 1531 C CA . LEU A 1 184 ? 13.856 -13.478 6.596 1.00 83.12 184 LEU A CA 1
ATOM 1532 C C . LEU A 1 184 ? 14.919 -14.447 7.116 1.00 83.12 184 LEU A C 1
ATOM 1534 O O . LEU A 1 184 ? 15.774 -14.072 7.918 1.00 83.12 184 LEU A O 1
ATOM 1538 N N . GLU A 1 185 ? 14.893 -15.677 6.621 1.00 88.38 185 GLU A N 1
ATOM 1539 C CA . GLU A 1 185 ? 15.951 -16.662 6.825 1.00 88.38 185 GLU A CA 1
ATOM 1540 C C . GLU A 1 185 ? 16.386 -17.188 5.457 1.00 88.38 185 GLU A C 1
ATOM 1542 O O . GLU A 1 185 ? 15.572 -17.724 4.709 1.00 88.38 185 GLU A O 1
ATOM 1547 N N . ILE A 1 186 ? 17.659 -17.001 5.104 1.00 89.69 186 ILE A N 1
ATOM 1548 C CA . ILE A 1 186 ? 18.217 -17.459 3.826 1.00 89.69 186 ILE A CA 1
ATOM 1549 C C . ILE A 1 186 ? 19.529 -18.204 4.044 1.00 89.69 186 ILE A C 1
ATOM 1551 O O . ILE A 1 186 ? 20.314 -17.870 4.932 1.00 89.69 186 ILE A O 1
ATOM 1555 N N . ALA A 1 187 ? 19.777 -19.210 3.209 1.00 91.25 187 ALA A N 1
ATOM 1556 C CA . ALA A 1 187 ? 21.045 -19.924 3.174 1.00 91.25 187 ALA A CA 1
ATOM 1557 C C . ALA A 1 187 ? 21.953 -19.312 2.098 1.00 91.25 187 ALA A C 1
ATOM 1559 O O . ALA A 1 187 ? 21.625 -19.343 0.913 1.00 91.25 187 ALA A O 1
ATOM 1560 N N . VAL A 1 188 ? 23.106 -18.781 2.497 1.00 90.00 188 VAL A N 1
ATOM 1561 C CA . VAL A 1 188 ? 24.110 -18.203 1.595 1.00 90.00 188 VAL A CA 1
ATOM 1562 C C . VAL A 1 188 ? 25.418 -18.958 1.804 1.00 90.00 188 VAL A C 1
ATOM 1564 O O . VAL A 1 188 ? 25.968 -18.960 2.896 1.00 90.00 188 VAL A O 1
ATOM 1567 N N . HIS A 1 189 ? 25.899 -19.653 0.769 1.00 89.81 189 HIS A N 1
ATOM 1568 C CA . HIS A 1 189 ? 27.103 -20.504 0.832 1.00 89.81 189 HIS A CA 1
ATOM 1569 C C . HIS A 1 189 ? 27.091 -21.562 1.958 1.00 89.81 189 HIS A C 1
ATOM 1571 O O . HIS A 1 189 ? 28.134 -21.921 2.495 1.00 89.81 189 HIS A O 1
ATOM 1577 N N . GLY A 1 190 ? 25.909 -22.079 2.311 1.00 88.25 190 GLY A N 1
ATOM 1578 C CA . GLY A 1 190 ? 25.744 -23.049 3.401 1.00 88.25 190 GLY A CA 1
ATOM 1579 C C . GLY A 1 190 ? 25.659 -22.422 4.796 1.00 88.25 190 GLY A C 1
ATOM 1580 O O . GLY A 1 190 ? 25.396 -23.139 5.759 1.00 88.25 190 GLY A O 1
ATOM 1581 N N . GLU A 1 191 ? 25.812 -21.102 4.913 1.00 90.25 191 GLU A N 1
ATOM 1582 C CA . GLU A 1 191 ? 25.583 -20.361 6.150 1.00 90.25 191 GLU A CA 1
ATOM 1583 C C . GLU A 1 191 ? 24.156 -19.827 6.212 1.00 90.25 191 GLU A C 1
ATOM 1585 O O . GLU A 1 191 ? 23.583 -19.374 5.221 1.00 90.25 191 GLU A O 1
ATOM 1590 N N . ARG A 1 192 ? 23.578 -19.876 7.409 1.00 92.25 192 ARG A N 1
ATOM 1591 C CA . ARG A 1 192 ? 22.210 -19.438 7.668 1.00 92.25 192 ARG A CA 1
ATOM 1592 C C . ARG A 1 192 ? 22.217 -17.977 8.100 1.00 92.25 192 ARG A C 1
ATOM 1594 O O . ARG A 1 192 ? 22.666 -17.664 9.201 1.00 92.25 192 ARG A O 1
ATOM 1601 N N . ILE A 1 193 ? 21.706 -17.096 7.250 1.00 91.06 193 ILE A N 1
ATOM 1602 C CA . ILE A 1 193 ? 21.540 -15.673 7.546 1.00 91.06 193 ILE A CA 1
ATOM 1603 C C . ILE A 1 193 ? 20.111 -15.449 8.026 1.00 91.06 193 ILE A C 1
ATOM 1605 O O . ILE A 1 193 ? 19.157 -15.738 7.306 1.00 91.06 193 ILE A O 1
ATOM 1609 N N . ILE A 1 194 ? 19.977 -14.916 9.240 1.00 87.62 194 ILE A N 1
ATOM 1610 C CA . ILE A 1 194 ? 18.694 -14.549 9.841 1.00 87.62 194 ILE A CA 1
ATOM 1611 C C . ILE A 1 194 ? 18.616 -13.031 9.913 1.00 87.62 194 ILE A C 1
ATOM 1613 O O . ILE A 1 194 ? 19.390 -12.385 10.621 1.00 87.62 194 ILE A O 1
ATOM 1617 N N . TYR A 1 195 ? 17.651 -12.467 9.206 1.00 84.75 195 TYR A N 1
ATOM 1618 C CA . TYR A 1 195 ? 17.283 -11.071 9.312 1.00 84.75 195 TYR A CA 1
ATOM 1619 C C . TYR A 1 195 ? 16.110 -10.948 10.285 1.00 84.75 195 TYR A C 1
ATOM 1621 O O . TYR A 1 195 ? 15.032 -11.492 10.050 1.00 84.75 195 TYR A O 1
ATOM 1629 N N . GLY A 1 196 ? 16.327 -10.262 11.404 1.00 81.12 196 GLY A N 1
ATOM 1630 C CA . GLY A 1 196 ? 15.303 -9.996 12.413 1.00 81.12 196 GLY A CA 1
ATOM 1631 C C . GLY A 1 196 ? 14.837 -8.544 12.386 1.00 81.12 196 GLY A C 1
ATOM 1632 O O . GLY A 1 196 ? 15.554 -7.652 11.933 1.00 81.12 196 GLY A O 1
ATOM 1633 N N . GLY A 1 197 ? 13.643 -8.296 12.924 1.00 73.88 197 GLY A N 1
ATOM 1634 C CA . GLY A 1 197 ? 13.195 -6.934 13.208 1.00 73.88 197 GLY A CA 1
ATOM 1635 C C . GLY A 1 197 ? 14.078 -6.243 14.256 1.00 73.88 197 GLY A C 1
ATOM 1636 O O . GLY A 1 197 ? 14.823 -6.882 15.000 1.00 73.88 197 GLY A O 1
ATOM 1637 N N . SER A 1 198 ? 13.979 -4.913 14.350 1.00 74.50 198 SER A N 1
ATOM 1638 C CA . SER A 1 198 ? 14.679 -4.167 15.403 1.00 74.50 198 SER A CA 1
ATOM 1639 C C . SER A 1 198 ? 14.267 -4.677 16.785 1.00 74.50 198 SER A C 1
ATOM 1641 O O . SER A 1 198 ? 13.083 -4.668 17.117 1.00 74.50 198 SER A O 1
ATOM 1643 N N . HIS A 1 199 ? 15.239 -5.044 17.626 1.00 70.94 199 HIS A N 1
ATOM 1644 C CA . HIS A 1 199 ? 14.996 -5.456 19.015 1.00 70.94 199 HIS A CA 1
ATOM 1645 C C . HIS A 1 199 ? 14.216 -4.396 19.807 1.00 70.94 199 HIS A C 1
ATOM 1647 O O . HIS A 1 199 ? 13.411 -4.730 20.672 1.00 70.94 199 HIS A O 1
ATOM 1653 N N . SER A 1 200 ? 14.390 -3.114 19.465 1.00 71.81 200 SER A N 1
ATOM 1654 C CA . SER A 1 200 ? 13.639 -2.021 20.088 1.00 71.81 200 SER A CA 1
ATOM 1655 C C . SER A 1 200 ? 12.130 -2.094 19.823 1.00 71.81 200 SER A C 1
ATOM 1657 O O . SER A 1 200 ? 11.354 -1.602 20.636 1.00 71.81 200 SER A O 1
ATOM 1659 N N . ASN A 1 201 ? 11.695 -2.746 18.740 1.00 71.19 201 ASN A N 1
ATOM 1660 C CA . ASN A 1 201 ? 10.279 -2.936 18.417 1.00 71.19 201 ASN A CA 1
ATOM 1661 C C . ASN A 1 201 ? 9.636 -4.071 19.225 1.00 71.19 201 ASN A C 1
ATOM 1663 O O . ASN A 1 201 ? 8.434 -4.279 19.117 1.00 71.19 201 ASN A O 1
ATOM 1667 N N . VAL A 1 202 ? 10.401 -4.821 20.024 1.00 73.56 202 VAL A N 1
ATOM 1668 C CA . VAL A 1 202 ? 9.836 -5.842 20.919 1.00 73.56 202 VAL A CA 1
ATOM 1669 C C . VAL A 1 202 ? 9.188 -5.176 22.131 1.00 73.56 202 VAL A C 1
ATOM 1671 O O . VAL A 1 202 ? 8.090 -5.556 22.529 1.00 73.56 202 VAL A O 1
ATOM 1674 N N . THR A 1 203 ? 9.851 -4.161 22.690 1.00 74.69 203 THR A N 1
ATOM 1675 C CA . THR A 1 203 ? 9.439 -3.484 23.929 1.00 74.69 203 THR A CA 1
ATOM 1676 C C . THR A 1 203 ? 8.866 -2.087 23.708 1.00 74.69 203 THR A C 1
ATOM 1678 O O . THR A 1 203 ? 8.103 -1.623 24.547 1.00 74.69 203 THR A O 1
ATOM 1681 N N . HIS A 1 204 ? 9.194 -1.421 22.596 1.00 82.94 204 HIS A N 1
ATOM 1682 C CA . HIS A 1 204 ? 8.770 -0.047 22.308 1.00 82.94 204 HIS A CA 1
ATOM 1683 C C . HIS A 1 204 ? 7.932 0.015 21.036 1.00 82.94 204 HIS A C 1
ATOM 1685 O O . HIS A 1 204 ? 8.427 0.362 19.955 1.00 82.94 204 HIS A O 1
ATOM 1691 N N . LYS A 1 205 ? 6.669 -0.391 21.181 1.00 84.81 205 LYS A N 1
ATOM 1692 C CA . LYS A 1 205 ? 5.707 -0.560 20.085 1.00 84.81 205 LYS A CA 1
ATOM 1693 C C . LYS A 1 205 ? 4.793 0.638 19.868 1.00 84.81 205 LYS A C 1
ATOM 1695 O O . LYS A 1 205 ? 4.061 0.674 18.881 1.00 84.81 205 LYS A O 1
ATOM 1700 N N . LYS A 1 206 ? 4.812 1.605 20.785 1.00 89.56 206 LYS A N 1
ATOM 1701 C CA . LYS A 1 206 ? 3.999 2.811 20.657 1.00 89.56 206 LYS A CA 1
ATOM 1702 C C . LYS A 1 206 ? 4.678 3.822 19.721 1.00 89.56 206 LYS A C 1
ATOM 1704 O O . LYS A 1 206 ? 5.884 3.725 19.469 1.00 89.56 206 LYS A O 1
ATOM 1709 N N . PRO A 1 207 ? 3.919 4.792 19.179 1.00 91.19 207 PRO A N 1
ATOM 1710 C CA . PRO A 1 207 ? 4.470 5.850 18.343 1.00 91.19 207 PRO A CA 1
ATOM 1711 C C . PRO A 1 207 ? 5.662 6.558 18.992 1.00 91.19 207 PRO A C 1
ATOM 1713 O O . PRO A 1 207 ? 5.681 6.799 20.198 1.00 91.19 207 PRO A O 1
ATOM 1716 N N . LYS A 1 208 ? 6.650 6.936 18.179 1.00 90.38 208 LYS A N 1
ATOM 1717 C CA . LYS A 1 208 ? 7.844 7.660 18.628 1.00 90.38 208 LYS A CA 1
ATOM 1718 C C . LYS A 1 208 ? 7.924 9.011 17.933 1.00 90.38 208 LYS A C 1
ATOM 1720 O O . LYS A 1 208 ? 7.621 9.126 16.749 1.00 90.38 208 LYS A O 1
ATOM 1725 N N . THR A 1 209 ? 8.344 10.033 18.667 1.00 90.38 209 THR A N 1
ATOM 1726 C CA . THR A 1 209 ? 8.508 11.400 18.158 1.00 90.38 209 THR A CA 1
ATOM 1727 C C . THR A 1 209 ? 9.924 11.890 18.385 1.00 90.38 209 THR A C 1
ATOM 1729 O O . THR A 1 209 ? 10.501 11.628 19.441 1.00 90.38 209 THR A O 1
ATOM 1732 N N . PHE A 1 210 ? 10.449 12.629 17.413 1.00 90.19 210 PHE A N 1
ATOM 1733 C CA . PHE A 1 210 ? 11.744 13.289 17.511 1.00 90.19 210 PHE A CA 1
ATOM 1734 C C . PHE A 1 210 ? 11.576 14.644 18.190 1.00 90.19 210 PHE A C 1
ATOM 1736 O O . PHE A 1 210 ? 10.768 15.467 17.755 1.00 90.19 210 PHE A O 1
ATOM 1743 N N . ILE A 1 211 ? 12.344 14.871 19.246 1.00 86.06 211 ILE A N 1
ATOM 1744 C CA . ILE A 1 211 ? 12.444 16.152 19.934 1.00 86.06 211 ILE A CA 1
ATOM 1745 C C . ILE A 1 211 ? 13.858 16.653 19.690 1.00 86.06 211 ILE A C 1
ATOM 1747 O O . ILE A 1 211 ? 14.819 15.970 20.036 1.00 86.06 211 ILE A O 1
ATOM 1751 N N . VAL A 1 212 ? 13.968 17.819 19.062 1.00 86.56 212 VAL A N 1
ATOM 1752 C CA . VAL A 1 212 ? 15.249 18.495 18.869 1.00 86.56 212 VAL A CA 1
ATOM 1753 C C . VAL A 1 212 ? 15.300 19.632 19.874 1.00 86.56 212 VAL A C 1
ATOM 1755 O O . VAL A 1 212 ? 14.583 20.620 19.713 1.00 86.56 212 VAL A O 1
ATOM 1758 N N . ASP A 1 213 ? 16.114 19.478 20.911 1.00 81.38 213 ASP A N 1
ATOM 1759 C CA . ASP A 1 213 ? 16.370 20.528 21.894 1.00 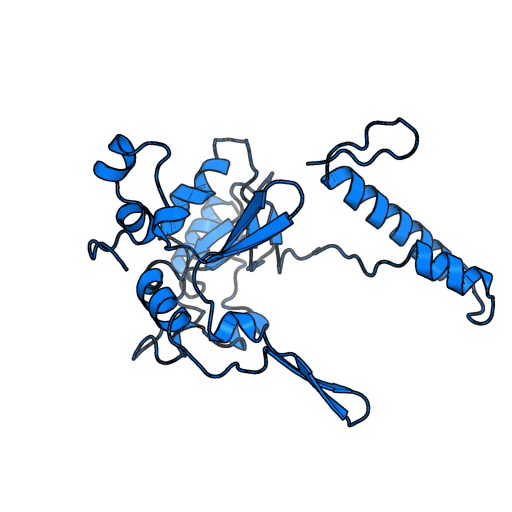81.38 213 ASP A CA 1
ATOM 1760 C C . ASP A 1 213 ? 17.866 20.827 21.922 1.00 81.38 213 ASP A C 1
ATOM 1762 O O . ASP A 1 213 ? 18.685 19.950 22.178 1.00 81.38 213 ASP A O 1
ATOM 1766 N N . SER A 1 214 ? 18.223 22.073 21.610 1.00 76.56 214 SER A N 1
ATOM 1767 C CA . SER A 1 214 ? 19.588 22.586 21.768 1.00 76.56 214 SER A CA 1
ATOM 1768 C C . SER A 1 214 ? 20.690 21.744 21.091 1.00 76.56 214 SER A C 1
ATOM 1770 O O . SER A 1 214 ? 21.839 21.750 21.520 1.00 76.56 214 SER A O 1
ATOM 1772 N N . GLY A 1 215 ? 20.349 21.045 20.001 1.00 81.50 215 GLY A N 1
ATOM 1773 C CA . GLY A 1 215 ? 21.264 20.195 19.228 1.00 81.50 215 GLY A CA 1
ATOM 1774 C C . GLY A 1 215 ? 21.255 18.712 19.615 1.00 81.50 215 GLY A C 1
ATOM 1775 O O . GLY A 1 215 ? 21.831 17.905 18.888 1.00 81.50 215 GLY A O 1
ATOM 1776 N N . GLU A 1 216 ? 20.567 18.332 20.694 1.00 84.94 216 GLU A N 1
ATOM 1777 C CA . GLU A 1 216 ? 20.334 16.937 21.061 1.00 84.94 216 GLU A CA 1
ATOM 1778 C C . GLU A 1 216 ? 19.030 16.428 20.430 1.00 84.94 216 GLU A C 1
ATOM 1780 O O . GLU A 1 216 ? 18.004 17.116 20.425 1.00 84.94 216 GLU A O 1
ATOM 1785 N N . VAL A 1 217 ? 19.077 15.217 19.868 1.00 86.88 217 VAL A N 1
ATOM 1786 C CA . VAL A 1 217 ? 17.908 14.547 19.286 1.00 86.88 217 VAL A CA 1
ATOM 1787 C C . VAL A 1 217 ? 17.455 13.447 20.232 1.00 86.88 217 VAL A C 1
ATOM 1789 O O . VAL A 1 217 ? 18.109 12.414 20.360 1.00 86.88 217 VAL A O 1
ATOM 1792 N N . ILE A 1 218 ? 16.299 13.653 20.855 1.00 88.31 218 ILE A N 1
ATOM 1793 C CA . ILE A 1 218 ? 15.672 12.681 21.746 1.00 88.31 218 ILE A CA 1
ATOM 1794 C C . ILE A 1 218 ? 14.536 11.988 20.995 1.00 88.31 218 ILE A C 1
ATOM 1796 O O . ILE A 1 218 ? 13.653 12.637 20.429 1.00 88.31 218 ILE A O 1
ATOM 1800 N N . ILE A 1 219 ? 14.536 10.656 21.016 1.00 88.31 219 ILE A N 1
ATOM 1801 C CA . ILE A 1 219 ? 13.425 9.839 20.522 1.00 88.31 219 ILE A CA 1
ATOM 1802 C C . ILE A 1 219 ? 12.550 9.477 21.721 1.00 88.31 219 ILE A C 1
ATOM 1804 O O . ILE A 1 219 ? 12.933 8.657 22.552 1.00 88.31 219 ILE A O 1
ATOM 1808 N N . ALA A 1 220 ? 11.375 10.097 21.813 1.00 89.81 220 ALA A N 1
ATOM 1809 C CA . ALA A 1 220 ? 10.430 9.869 22.901 1.00 89.81 220 ALA A CA 1
ATOM 1810 C C . ALA A 1 220 ? 9.250 9.015 22.432 1.00 89.81 220 ALA A C 1
ATOM 1812 O O . ALA A 1 220 ? 8.627 9.324 21.415 1.00 89.81 220 ALA A O 1
ATOM 1813 N N . GLU A 1 221 ? 8.921 7.976 23.196 1.00 91.62 221 GLU A N 1
ATOM 1814 C CA . GLU A 1 221 ? 7.695 7.199 23.007 1.00 91.62 221 GLU A CA 1
ATOM 1815 C C . GLU A 1 221 ? 6.463 8.009 23.456 1.00 91.62 221 GLU A C 1
ATOM 1817 O O . GLU A 1 221 ? 6.528 8.814 24.393 1.00 91.62 221 GLU A O 1
ATOM 1822 N N . ARG A 1 222 ? 5.344 7.843 22.747 1.00 93.44 222 ARG A N 1
ATOM 1823 C CA . ARG A 1 222 ? 4.107 8.613 22.905 1.00 93.44 222 ARG A CA 1
ATOM 1824 C C . ARG A 1 222 ? 2.882 7.716 22.808 1.00 93.44 222 ARG A C 1
ATOM 1826 O O . ARG A 1 222 ? 2.876 6.736 22.076 1.00 93.44 222 ARG A O 1
ATOM 1833 N N . GLU A 1 223 ? 1.812 8.109 23.489 1.00 92.19 223 GLU A N 1
ATOM 1834 C CA . GLU A 1 223 ? 0.495 7.498 23.293 1.00 92.19 223 GLU A CA 1
ATOM 1835 C C . GLU A 1 223 ? -0.063 7.801 21.898 1.00 92.19 223 GLU A C 1
ATOM 1837 O O . GLU A 1 223 ? 0.250 8.838 21.307 1.00 92.19 223 GLU A O 1
ATOM 1842 N N . PHE A 1 224 ? -0.954 6.941 21.393 1.00 92.06 224 PHE A N 1
ATOM 1843 C CA . PHE A 1 224 ? -1.602 7.156 20.095 1.00 92.06 224 PHE A CA 1
ATOM 1844 C C . PHE A 1 224 ? -2.305 8.511 20.021 1.00 92.06 224 PHE A C 1
ATOM 1846 O O . PHE A 1 224 ? -2.092 9.229 19.054 1.00 92.06 224 PHE A O 1
ATOM 1853 N N . GLY A 1 225 ? -3.015 8.935 21.072 1.00 91.69 225 GLY A N 1
ATOM 1854 C CA . GLY A 1 225 ? -3.682 10.246 21.114 1.00 91.69 225 GLY A CA 1
ATOM 1855 C C . GLY A 1 225 ? -2.743 11.462 21.033 1.00 91.69 225 GLY A C 1
ATOM 1856 O O . GLY A 1 225 ? -3.194 12.590 20.844 1.00 91.69 225 GLY A O 1
ATOM 1857 N N . TYR A 1 226 ? -1.426 11.272 21.170 1.00 91.12 226 TYR A N 1
ATOM 1858 C CA . TYR A 1 226 ? -0.456 12.338 20.923 1.00 91.12 226 TYR A CA 1
ATOM 1859 C C . TYR A 1 226 ? -0.252 12.581 19.422 1.00 91.12 226 TYR A C 1
ATOM 1861 O O . TYR A 1 226 ? -0.153 13.731 18.997 1.00 91.12 226 TYR A O 1
ATOM 1869 N N . VAL A 1 227 ? -0.175 11.504 18.632 1.00 90.38 227 VAL A N 1
ATOM 1870 C CA . VAL A 1 227 ? 0.076 11.553 17.180 1.00 90.38 227 VAL A CA 1
ATOM 1871 C C . VAL A 1 227 ? -1.220 11.566 16.365 1.00 90.38 227 VAL A C 1
ATOM 1873 O O . VAL A 1 22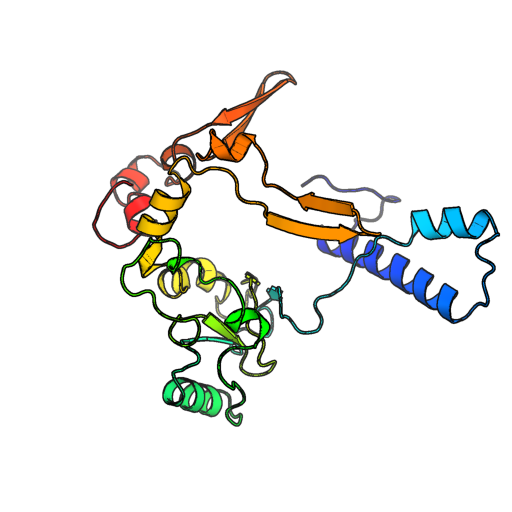7 ? -1.316 12.268 15.361 1.00 90.38 227 VAL A O 1
ATOM 1876 N N . CYS A 1 228 ? -2.230 10.834 16.823 1.00 90.38 228 CYS A N 1
ATOM 1877 C CA . CYS A 1 228 ? -3.571 10.753 16.271 1.00 90.38 228 CYS A CA 1
ATOM 1878 C C . CYS A 1 228 ? -4.462 11.709 17.061 1.00 90.38 228 CYS A C 1
ATOM 1880 O O . CYS A 1 228 ? -5.003 11.349 18.100 1.00 90.38 228 CYS A O 1
ATOM 1882 N N . ARG A 1 229 ? -4.565 12.952 16.596 1.00 89.44 229 ARG A N 1
ATOM 1883 C CA . ARG A 1 229 ? -5.475 13.945 17.169 1.00 89.44 229 ARG A CA 1
ATOM 1884 C C . ARG A 1 229 ? -5.834 15.012 16.155 1.00 89.44 229 ARG A C 1
ATOM 1886 O O . ARG A 1 229 ? -5.047 15.337 15.260 1.00 89.44 229 ARG A O 1
ATOM 1893 N N . ALA A 1 230 ? -6.997 15.613 16.331 1.00 90.25 230 ALA A N 1
ATOM 1894 C CA . ALA A 1 230 ? -7.390 16.806 15.620 1.00 90.25 230 ALA A CA 1
ATOM 1895 C C . ALA A 1 230 ? -6.452 17.981 15.951 1.00 90.25 230 ALA A C 1
ATOM 1897 O O . ALA A 1 230 ? -5.745 18.018 16.962 1.00 90.25 230 ALA A O 1
ATOM 1898 N N . LYS A 1 231 ? -6.466 18.992 15.077 1.00 89.44 231 LYS A N 1
ATOM 1899 C CA . LYS A 1 231 ? -5.623 20.192 15.222 1.00 89.44 231 LYS A CA 1
ATOM 1900 C C . LYS A 1 231 ? -5.922 20.987 16.497 1.00 89.44 231 LYS A C 1
ATOM 1902 O O . LYS A 1 231 ? -5.040 21.672 17.002 1.00 89.44 231 LYS A O 1
ATOM 1907 N N . THR A 1 232 ? -7.157 20.912 16.981 1.00 92.69 232 THR A N 1
ATOM 1908 C CA . THR A 1 232 ? -7.684 21.696 18.103 1.00 92.69 232 THR A CA 1
ATOM 1909 C C . THR A 1 232 ? -8.410 20.782 19.078 1.00 92.69 232 THR A C 1
ATOM 1911 O O . THR A 1 232 ? -9.062 19.830 18.642 1.00 92.69 232 THR A O 1
ATOM 1914 N N . ASN A 1 233 ? -8.371 21.110 20.369 1.00 91.12 233 ASN A N 1
ATOM 1915 C CA . ASN A 1 233 ? -9.027 20.319 21.412 1.00 91.12 233 ASN A CA 1
ATOM 1916 C C . ASN A 1 233 ? -10.551 20.269 21.231 1.00 91.12 233 ASN A C 1
ATOM 1918 O O . ASN A 1 233 ? -11.163 19.244 21.501 1.00 91.12 233 ASN A O 1
ATOM 1922 N N . GLU A 1 234 ? -11.163 21.341 20.728 1.00 93.94 234 GLU A N 1
ATOM 1923 C CA . GLU A 1 234 ? -12.602 21.413 20.461 1.00 93.94 234 GLU A CA 1
ATOM 1924 C C . GLU A 1 234 ? -13.013 20.433 19.355 1.00 93.94 234 GLU A C 1
ATOM 1926 O O . GLU A 1 234 ? -14.030 19.752 19.462 1.00 93.94 234 GLU A O 1
ATOM 1931 N N . ALA A 1 235 ? -12.199 20.335 18.300 1.00 92.38 235 ALA A N 1
ATOM 1932 C CA . ALA A 1 235 ? -12.419 19.380 17.218 1.00 92.38 235 ALA A CA 1
ATOM 1933 C C . ALA A 1 235 ? -12.214 17.934 17.686 1.00 92.38 235 ALA A C 1
ATOM 1935 O O . ALA A 1 235 ? -13.025 17.083 17.338 1.00 92.38 235 ALA A O 1
ATOM 1936 N N . GLU A 1 236 ? -11.192 17.676 18.507 1.00 92.12 236 GLU A N 1
ATOM 1937 C CA . GLU A 1 236 ? -10.944 16.348 19.084 1.00 92.12 236 GLU A CA 1
ATOM 1938 C C . GLU A 1 236 ? -12.073 15.929 20.034 1.00 92.12 236 GLU A C 1
ATOM 1940 O O . GLU A 1 236 ? -12.501 14.782 20.033 1.00 92.12 236 GLU A O 1
ATOM 1945 N N . ALA A 1 237 ? -12.601 16.866 20.827 1.00 89.94 237 ALA A N 1
ATOM 1946 C CA . ALA A 1 237 ? -13.725 16.600 21.720 1.00 89.94 237 ALA A CA 1
ATOM 1947 C C . ALA A 1 237 ? -15.016 16.268 20.957 1.00 89.94 237 ALA A C 1
ATOM 1949 O O . ALA A 1 237 ? -15.857 15.541 21.482 1.00 89.94 237 ALA A O 1
ATOM 1950 N N . LYS A 1 238 ? -15.175 16.804 19.740 1.00 91.69 238 LYS A N 1
ATOM 1951 C CA . LYS A 1 238 ? -16.330 16.542 18.877 1.00 91.69 238 LYS A CA 1
ATOM 1952 C C . LYS A 1 238 ? -16.193 15.228 18.108 1.00 91.69 238 LYS A C 1
ATOM 1954 O O . LYS A 1 238 ? -17.156 14.477 18.047 1.00 91.69 238 LYS A O 1
ATOM 1959 N N . ASN A 1 239 ? -15.022 14.992 17.523 1.00 90.00 239 ASN A N 1
ATOM 1960 C CA . ASN A 1 239 ? -14.706 13.819 16.718 1.00 90.00 239 ASN A CA 1
ATOM 1961 C C . ASN A 1 239 ? -13.378 13.255 17.220 1.00 90.00 239 ASN A C 1
ATOM 1963 O O . ASN A 1 239 ? -12.311 13.765 16.862 1.00 90.00 239 ASN A O 1
ATOM 1967 N N . ARG A 1 240 ? -13.449 12.226 18.062 1.00 92.88 240 ARG A N 1
ATOM 1968 C CA . ARG A 1 240 ? -12.255 11.595 18.620 1.00 92.88 240 ARG A CA 1
ATOM 1969 C C . ARG A 1 240 ? -11.510 10.850 17.523 1.00 92.88 240 ARG A C 1
ATOM 1971 O O . ARG A 1 240 ? -12.128 10.264 16.634 1.00 92.88 240 ARG A O 1
ATOM 1978 N N . TRP A 1 241 ? -10.182 10.827 17.593 1.00 92.31 241 TRP A N 1
ATOM 1979 C CA . TRP A 1 241 ? -9.369 10.177 16.560 1.00 92.31 241 TRP A CA 1
ATOM 1980 C C . TRP A 1 241 ? -9.733 8.698 16.358 1.00 92.31 241 TRP A C 1
ATOM 1982 O O . TRP A 1 241 ? -9.732 8.217 15.228 1.00 92.31 241 TRP A O 1
ATOM 1992 N N . TYR A 1 242 ? -10.057 7.983 17.438 1.00 93.75 242 TYR A N 1
ATOM 1993 C CA . TYR A 1 242 ? -10.376 6.557 17.391 1.00 93.75 242 TYR A CA 1
ATOM 1994 C C . TYR A 1 242 ? -11.725 6.289 16.718 1.00 93.75 242 TYR A C 1
ATOM 1996 O O . TYR A 1 242 ? -11.875 5.255 16.070 1.00 93.75 242 TYR A O 1
ATOM 2004 N N . ASP A 1 243 ? -12.669 7.231 16.795 1.00 93.19 243 ASP A N 1
ATOM 2005 C CA . ASP A 1 243 ? -13.958 7.114 16.112 1.00 93.19 243 ASP A CA 1
ATOM 2006 C C . ASP A 1 243 ? -13.770 7.199 14.593 1.00 93.19 243 ASP A C 1
ATOM 2008 O O . ASP A 1 243 ? -14.396 6.446 13.856 1.00 93.19 243 ASP A O 1
ATOM 2012 N N . GLU A 1 244 ? -12.862 8.060 14.119 1.00 90.44 244 GLU A N 1
ATOM 2013 C CA . GLU A 1 244 ? -12.525 8.169 12.693 1.00 90.44 244 GLU A CA 1
ATOM 2014 C C . GLU A 1 244 ? -11.687 6.983 12.197 1.00 90.44 244 GLU A C 1
ATOM 2016 O O . GLU A 1 244 ? -11.917 6.482 11.096 1.00 90.44 244 GLU A O 1
ATOM 2021 N N . VAL A 1 245 ? -10.708 6.541 12.994 1.00 92.25 245 VAL A N 1
ATOM 2022 C CA . VAL A 1 245 ? -9.755 5.498 12.594 1.00 92.25 245 VAL A CA 1
ATOM 2023 C C . VAL A 1 245 ? -10.392 4.112 12.602 1.00 92.25 245 VAL A C 1
ATOM 2025 O O . VAL A 1 245 ? -10.191 3.376 11.639 1.00 92.25 245 VAL A O 1
ATOM 2028 N N . PHE A 1 246 ? -11.144 3.751 13.647 1.00 93.69 246 PHE A N 1
ATOM 2029 C CA . PHE A 1 246 ? -11.740 2.415 13.764 1.00 93.69 246 PHE A CA 1
ATOM 2030 C C . PHE A 1 246 ? -13.172 2.342 13.224 1.00 93.69 246 PHE A C 1
ATOM 2032 O O . PHE A 1 246 ? -13.565 1.292 12.732 1.00 93.69 246 PHE A O 1
ATOM 2039 N N . ARG A 1 247 ? -13.958 3.426 13.340 1.00 93.19 247 ARG A N 1
ATOM 2040 C CA . ARG A 1 247 ? -15.398 3.506 12.994 1.00 93.19 247 ARG A CA 1
ATOM 2041 C C . ARG A 1 247 ? -16.239 2.307 13.463 1.00 93.19 247 ARG A C 1
ATOM 2043 O O . ARG A 1 247 ? -17.227 1.951 12.830 1.00 93.19 247 ARG A O 1
ATOM 2050 N N . ASP A 1 248 ? -15.862 1.700 14.586 1.00 93.62 248 ASP A N 1
ATOM 2051 C CA . ASP A 1 248 ? -16.479 0.480 15.121 1.00 93.62 248 ASP A CA 1
ATOM 2052 C C . ASP A 1 248 ? -17.354 0.730 16.361 1.00 93.62 248 ASP A C 1
ATOM 2054 O O . ASP A 1 248 ? -17.952 -0.197 16.898 1.00 93.62 248 ASP A O 1
ATOM 2058 N N . GLY A 1 249 ? -17.421 1.979 16.836 1.00 92.94 249 GLY A N 1
ATOM 2059 C CA . GLY A 1 249 ? -18.199 2.373 18.014 1.00 92.94 249 GLY A CA 1
ATOM 2060 C C . GLY A 1 249 ? -17.639 1.882 19.355 1.00 92.94 249 GLY A C 1
ATOM 2061 O O . GLY A 1 249 ? -18.275 2.098 20.384 1.00 92.94 249 GLY A O 1
ATOM 2062 N N . ASN A 1 250 ? -16.454 1.259 19.376 1.00 93.50 250 ASN A N 1
ATOM 2063 C CA . ASN A 1 250 ? -15.868 0.672 20.587 1.00 93.50 250 ASN A CA 1
ATOM 2064 C C . ASN A 1 250 ? -14.994 1.652 21.392 1.00 93.50 250 ASN A C 1
ATOM 2066 O O . ASN A 1 250 ? -14.428 1.269 22.414 1.00 93.50 250 ASN A O 1
ATOM 2070 N N . GLY A 1 251 ? -14.874 2.909 20.952 1.00 91.19 251 GLY A N 1
ATOM 2071 C CA . GLY A 1 251 ? -14.127 3.952 21.658 1.00 91.19 251 GLY A CA 1
ATOM 2072 C C . GLY A 1 251 ? -12.603 3.781 21.597 1.00 91.19 251 GLY A C 1
ATOM 2073 O O . GLY A 1 251 ? -12.048 3.360 20.578 1.00 91.19 251 GLY A O 1
ATOM 2074 N N . GLU A 1 252 ? -11.916 4.130 22.689 1.00 89.75 252 GLU A N 1
ATOM 2075 C CA . GLU A 1 252 ? -10.449 4.061 22.814 1.00 89.75 252 GLU A CA 1
ATOM 2076 C C . GLU A 1 252 ? -9.896 2.630 22.674 1.00 89.75 252 GLU A C 1
ATOM 2078 O O . GLU A 1 252 ? -10.632 1.653 22.815 1.00 89.75 252 GLU A O 1
ATOM 2083 N N . LEU A 1 253 ? -8.608 2.510 22.315 1.00 86.50 253 LEU A N 1
ATOM 2084 C CA . LEU A 1 253 ? -7.925 1.233 22.043 1.00 86.50 253 LEU A CA 1
ATOM 2085 C C . LEU A 1 253 ? -7.818 0.329 23.279 1.00 86.50 253 LEU A C 1
ATOM 2087 O O . LEU A 1 253 ? -7.282 0.808 24.300 1.00 86.50 253 LEU A O 1
#

Foldseek 3Di:
DDFDDDPPDGQDDPVSVVVVLVVQLVVVVVVPVVDPDDPVDPVCVVSCVVRPPVDDDPPLCQAEDECAVVLLQKDFAQLLCPVVQQVSCVVVVHGRDQDFDDPVQQPDDDLCVPPLDPDDDGSNHFGFIAGRPSRHGHPYYHQPYPPPVSSCCVQVCLCRHRCQQVVVSSLVVQPDQDDWDFPDWDQDPNDIDTHTDDPCSNHQVADWDWDQDPNDTDIDGDHPCVVQADPDPVVCVVPPSCCSRRVPPPPDD

Secondary structure (DSSP, 8-state):
----EETTEE--HHHHHHHHHHHHHHHHHHHHHHS---TT-HHHHHHHHHH-------TT-SSEEE-TT-TTTEEEEETT-HHHHHHHHHHHTS-----S--HHHHTS--GGGTTT-SSPPPTTTSEEEEETTT----SEEE----GGGGGGHHHHTGGGSTTGGGHHHHHHHHHS-PPPPEEEEEEETTEEEEEE--THHHH--S-EEEEEETTEEEEEE--HHHHS--SSHHHHHHS-HHHHHH-SS----

Organism: NCBI:txid44412

pLDDT: mean 86.44, std 11.78, range [30.75, 98.0]

Sequence (253 aa):
MQRGLVNGKDLYSDQGIFAEIFAEQEIWRRWLRENIVSRKDKSFDVMHSDFEYHVGLDYFQNLFIPTVFEEQDGEIIALSNETGIAEKSESLGIDPRLDGVPEDIRSSMNPLNRHILQDPADWEDMPLYADFYSTAIPVVVHHNAHKDGAKKRRYLWWDRIWFFPYLRQLLKSQLEVARPEPLLEIAVHGERIIYGGSHSNVTHKKPKTFIVDSGEVIIAEREFGYVCRAKTNEAEAKNRWYDEVFRDGNGEL